Protein AF-A0A7S4HHP8-F1 (afdb_monomer_lite)

Secondary structure (DSSP, 8-state):
---PEEEEEEEEETTEEEEEEEEE----S---S-----EEE--GGGGGG-PPPTT-SSPPPPPEEEEE-EE------S---------TTSSEE--EEEEEEETTEEEEEEGGGEESS-STTSSPEESS--SEEEE-TTEEEE--GGG-SS-STTTTSGGGGSEEEEEEEPS--TT--S-TTPPPPPEEEEESSHHHHHHHHHHHHHHHHTT-

pLDDT: mean 78.54, std 18.78, range [38.47, 98.0]

Organism: NCBI:txid265563

Foldseek 3Di:
DDDFDWDWDWDDDDLFTFIWIFTDDPDPPDDPDDDPGPIHGDWQVCVVVQAADPPQPDDWFPWDWWFKWDFAPPPPDDDDDDPDPPPPLPTIAGDTWGWTDGQQKIFTARPVQWDQQDDPVRGIGGNGGTPHIDGLAQKDKDAAPPPQQDHPSCCVYPLVQFRKMKIFHDADDDPDPDPHPDGRDIIMIGHNYPVSVVSNNVSSVSSNVVND

Structure (mmCIF, N/CA/C/O backbone):
data_AF-A0A7S4HHP8-F1
#
_entry.id   AF-A0A7S4HHP8-F1
#
loop_
_atom_site.group_PDB
_atom_site.id
_atom_site.type_symbol
_atom_site.label_atom_id
_atom_site.label_alt_id
_atom_site.label_comp_id
_atom_site.label_asym_id
_atom_site.label_entity_id
_atom_site.label_seq_id
_atom_site.pdbx_PDB_ins_code
_atom_site.Cartn_x
_atom_site.Cartn_y
_atom_site.Cartn_z
_atom_site.occupancy
_atom_site.B_iso_or_equiv
_atom_site.auth_seq_id
_atom_site.auth_comp_id
_atom_site.auth_asym_id
_atom_site.auth_atom_id
_atom_site.pdbx_PDB_model_num
ATOM 1 N N . MET A 1 1 ? -32.044 -10.062 18.390 1.00 42.94 1 MET A N 1
ATOM 2 C CA . MET A 1 1 ? -30.850 -10.695 17.795 1.00 42.94 1 MET A CA 1
ATOM 3 C C . MET A 1 1 ? -29.673 -9.811 18.167 1.00 42.94 1 MET A C 1
ATOM 5 O O . MET A 1 1 ? -29.772 -8.612 17.948 1.00 42.94 1 MET A O 1
ATOM 9 N N . SER A 1 2 ? -28.654 -10.344 18.843 1.00 42.56 2 SER A N 1
ATOM 10 C CA . SER A 1 2 ? -27.441 -9.577 19.160 1.00 42.56 2 SER A CA 1
ATOM 11 C C . SER A 1 2 ? -26.591 -9.508 17.894 1.00 42.56 2 SER A C 1
ATOM 13 O O . SER A 1 2 ? -26.229 -10.558 17.366 1.00 42.56 2 SER A O 1
ATOM 15 N N . HIS A 1 3 ? -26.334 -8.310 17.373 1.00 51.41 3 HIS A N 1
ATOM 16 C CA . HIS A 1 3 ? -25.378 -8.124 16.286 1.00 51.41 3 HIS A CA 1
ATOM 17 C C . HIS A 1 3 ? -24.001 -7.924 16.914 1.00 51.41 3 HIS A C 1
ATOM 19 O O . HIS A 1 3 ? -23.707 -6.856 17.447 1.00 51.41 3 HIS A O 1
ATOM 25 N N . THR A 1 4 ? -23.170 -8.963 16.880 1.00 56.09 4 THR A N 1
ATOM 26 C CA . THR A 1 4 ? -21.749 -8.810 17.192 1.00 56.09 4 THR A CA 1
ATOM 27 C C . THR A 1 4 ? -21.120 -7.980 16.082 1.00 56.09 4 THR A C 1
ATOM 29 O O . THR A 1 4 ? -21.168 -8.369 14.917 1.00 56.09 4 THR A O 1
ATOM 32 N N . VAL A 1 5 ? -20.566 -6.824 16.440 1.00 68.75 5 VAL A N 1
ATOM 33 C CA . VAL A 1 5 ? -19.812 -5.985 15.508 1.00 68.75 5 VAL A CA 1
ATOM 34 C C . VAL A 1 5 ? -18.365 -6.461 15.554 1.00 68.75 5 VAL A C 1
ATOM 36 O O . VAL A 1 5 ? -17.755 -6.482 16.619 1.00 68.75 5 VAL A O 1
ATOM 39 N N . GLU A 1 6 ? -17.817 -6.893 14.424 1.00 77.25 6 GLU A N 1
ATOM 40 C CA . GLU A 1 6 ? -16.400 -7.248 14.313 1.00 77.25 6 GLU A CA 1
ATOM 41 C C . GLU A 1 6 ? -15.590 -6.007 13.905 1.00 77.25 6 GLU A C 1
ATOM 43 O O . GLU A 1 6 ? -16.030 -5.213 13.074 1.00 77.25 6 GLU A O 1
ATOM 48 N N . ARG A 1 7 ? -14.403 -5.825 14.493 1.00 81.69 7 ARG A N 1
ATOM 49 C CA . ARG A 1 7 ? -13.444 -4.774 14.122 1.00 81.69 7 ARG A CA 1
ATOM 50 C C . ARG A 1 7 ? -12.094 -5.392 13.794 1.00 81.69 7 ARG A C 1
ATOM 52 O O . ARG A 1 7 ? -11.633 -6.295 14.486 1.00 81.69 7 ARG A O 1
ATOM 59 N N . ILE A 1 8 ? -11.428 -4.837 12.788 1.00 84.38 8 ILE A N 1
ATOM 60 C CA . ILE A 1 8 ? -10.049 -5.194 12.456 1.00 84.38 8 ILE A CA 1
ATOM 61 C C . ILE A 1 8 ? -9.092 -4.462 13.394 1.00 84.38 8 ILE A C 1
ATOM 63 O O . ILE A 1 8 ? -9.123 -3.230 13.518 1.00 84.38 8 ILE A O 1
ATOM 67 N N . THR A 1 9 ? -8.233 -5.236 14.039 1.00 85.19 9 THR A N 1
ATOM 68 C CA . THR A 1 9 ? -7.071 -4.768 14.794 1.00 85.19 9 THR A CA 1
ATOM 69 C C . THR A 1 9 ? -5.809 -5.373 14.189 1.00 85.19 9 THR A C 1
ATOM 71 O O . THR A 1 9 ? -5.874 -6.150 13.237 1.00 85.19 9 THR A O 1
ATOM 74 N N . HIS A 1 10 ? -4.647 -5.006 14.710 1.00 84.62 10 HIS A N 1
ATOM 75 C CA . HIS A 1 10 ? -3.378 -5.578 14.290 1.00 84.62 10 HIS A CA 1
ATOM 76 C C . HIS A 1 10 ? -2.436 -5.699 15.488 1.00 84.62 10 HIS A C 1
ATOM 78 O O . HIS A 1 10 ? -2.574 -4.972 16.478 1.00 84.62 10 HIS A O 1
ATOM 84 N N . VAL A 1 11 ? -1.501 -6.640 15.399 1.00 83.81 11 VAL A N 1
ATOM 85 C CA . VAL A 1 11 ? -0.445 -6.851 16.394 1.00 83.81 11 VAL A CA 1
ATOM 86 C C . VAL A 1 11 ? 0.919 -6.800 15.703 1.00 83.81 11 VAL A C 1
ATOM 88 O O . VAL A 1 11 ? 1.044 -7.391 14.629 1.00 83.81 11 VAL A O 1
ATOM 91 N N . PRO A 1 12 ? 1.922 -6.103 16.264 1.00 81.81 12 PRO A N 1
ATOM 92 C CA . PRO A 1 12 ? 3.294 -6.197 15.771 1.00 81.81 12 PRO A CA 1
ATOM 93 C C . PRO A 1 12 ? 3.816 -7.638 15.911 1.00 81.81 12 PRO A C 1
ATOM 95 O O . PRO A 1 12 ? 3.557 -8.284 16.928 1.00 81.81 12 PRO A O 1
ATOM 98 N N . SER A 1 13 ? 4.524 -8.144 14.905 1.00 79.62 13 SER A N 1
ATOM 99 C CA . SER A 1 13 ? 5.216 -9.443 14.906 1.00 79.62 13 SER A CA 1
ATOM 100 C C . SER A 1 13 ? 6.311 -9.403 13.849 1.00 79.62 13 SER A C 1
ATOM 102 O O . SER A 1 13 ? 5.985 -9.130 12.703 1.00 79.62 13 SER A O 1
ATOM 104 N N . ASP A 1 14 ? 7.565 -9.687 14.202 1.00 76.25 14 ASP A N 1
ATOM 105 C CA . ASP A 1 14 ? 8.681 -9.868 13.251 1.00 76.25 14 ASP A CA 1
ATOM 106 C C . ASP A 1 14 ? 8.769 -8.765 12.174 1.00 76.25 14 ASP A C 1
ATOM 108 O O . ASP A 1 14 ? 8.652 -9.033 10.983 1.00 76.25 14 ASP A O 1
ATOM 112 N N . GLY A 1 15 ? 8.850 -7.497 12.593 1.00 72.69 15 GLY A N 1
ATOM 113 C CA . GLY A 1 15 ? 8.979 -6.356 11.669 1.00 72.69 15 GLY A CA 1
ATOM 114 C C . GLY A 1 15 ? 7.708 -5.972 10.895 1.00 72.69 15 GLY A C 1
ATOM 115 O O . GLY A 1 15 ? 7.704 -4.974 10.185 1.00 72.69 15 GLY A O 1
ATOM 116 N N . ARG A 1 16 ? 6.597 -6.700 11.063 1.00 82.81 16 ARG A N 1
ATOM 117 C CA . ARG A 1 16 ? 5.319 -6.463 10.366 1.00 82.81 16 ARG A CA 1
ATOM 118 C C . ARG A 1 16 ? 4.136 -6.344 11.319 1.00 82.81 16 ARG A C 1
ATOM 120 O O . ARG A 1 16 ? 4.204 -6.689 12.499 1.00 82.81 16 ARG A O 1
ATOM 127 N N . TYR A 1 17 ? 2.998 -5.898 10.790 1.00 85.88 17 TYR A N 1
ATOM 128 C CA . TYR A 1 17 ? 1.729 -5.892 11.517 1.00 85.88 17 TYR A CA 1
ATOM 129 C C . TYR A 1 17 ? 0.810 -7.001 11.019 1.00 85.88 17 TYR A C 1
ATOM 131 O O . TYR A 1 17 ? 0.398 -7.012 9.865 1.00 85.88 17 TYR A O 1
ATOM 139 N N . VAL A 1 18 ? 0.431 -7.915 11.908 1.00 88.50 18 VAL A N 1
ATOM 140 C CA . VAL A 1 18 ? -0.449 -9.039 11.577 1.00 88.50 18 VAL A CA 1
ATOM 141 C C . VAL A 1 18 ? -1.897 -8.670 11.905 1.00 88.50 18 VAL A C 1
ATOM 143 O O . VAL A 1 18 ? -2.191 -8.348 13.065 1.00 88.50 18 VAL A O 1
ATOM 146 N N . PRO A 1 19 ? -2.830 -8.724 10.937 1.00 89.38 19 PRO A N 1
ATOM 147 C CA . PRO A 1 19 ? -4.219 -8.371 11.188 1.00 89.38 19 PRO A CA 1
ATOM 148 C C . PRO A 1 19 ? -4.931 -9.414 12.061 1.00 89.38 19 PRO A C 1
ATOM 150 O O . PRO A 1 19 ? -4.684 -10.623 12.005 1.00 89.38 19 PRO A O 1
ATOM 153 N N . ARG A 1 20 ? -5.868 -8.932 12.874 1.00 89.12 20 ARG A N 1
ATOM 154 C CA . ARG A 1 20 ? -6.731 -9.719 13.761 1.00 89.12 20 ARG A CA 1
ATOM 155 C C . ARG A 1 20 ? -8.169 -9.226 13.645 1.00 89.12 20 ARG A C 1
ATOM 157 O O . ARG A 1 20 ? -8.415 -8.051 13.381 1.00 89.12 20 ARG A O 1
ATOM 164 N N . ILE A 1 21 ? -9.122 -10.116 13.897 1.00 86.56 21 ILE A N 1
ATOM 165 C CA . ILE A 1 21 ? -10.537 -9.759 14.031 1.00 86.56 21 ILE A CA 1
ATOM 166 C C . ILE A 1 21 ? -10.895 -9.767 15.512 1.00 86.56 21 ILE A C 1
ATOM 168 O O . ILE A 1 21 ? -10.845 -10.817 16.151 1.00 86.56 21 ILE A O 1
ATOM 172 N N . ALA A 1 22 ? -11.246 -8.606 16.056 1.00 83.50 22 ALA A N 1
ATOM 173 C CA . ALA A 1 22 ? -11.717 -8.439 17.423 1.00 83.50 22 ALA A CA 1
ATOM 174 C C . ALA A 1 22 ? -13.248 -8.360 17.450 1.00 83.50 22 ALA A C 1
ATOM 176 O O . ALA A 1 22 ? -13.854 -7.563 16.728 1.00 83.50 22 ALA A O 1
ATOM 177 N N . ALA A 1 23 ? -13.880 -9.164 18.304 1.00 75.69 23 ALA A N 1
ATOM 178 C CA . ALA A 1 23 ? -15.311 -9.053 18.553 1.00 75.69 23 ALA A CA 1
ATOM 179 C C . ALA A 1 23 ? -15.591 -7.866 19.488 1.00 75.69 23 ALA A C 1
ATOM 181 O O . ALA A 1 23 ? -15.105 -7.827 20.619 1.00 75.69 23 ALA A O 1
ATOM 182 N N . ILE A 1 24 ? -16.412 -6.913 19.046 1.00 66.06 24 ILE A N 1
ATOM 183 C CA . ILE A 1 24 ? -16.964 -5.880 19.922 1.00 66.06 24 ILE A CA 1
ATOM 184 C C . ILE A 1 24 ? -18.205 -6.476 20.581 1.00 66.06 24 ILE A C 1
ATOM 186 O O . ILE A 1 24 ? -19.269 -6.596 19.968 1.00 66.06 24 ILE A O 1
ATOM 190 N N . ALA A 1 25 ? -18.074 -6.860 21.851 1.00 55.00 25 ALA A N 1
ATOM 191 C CA . ALA A 1 25 ? -19.233 -7.168 22.673 1.00 55.00 25 ALA A CA 1
ATOM 192 C C . ALA A 1 25 ? -20.045 -5.878 22.860 1.00 55.00 25 ALA A C 1
ATOM 194 O O . ALA A 1 25 ? -19.574 -4.922 23.479 1.00 55.00 25 ALA A O 1
ATOM 195 N N . THR A 1 26 ? -21.259 -5.827 22.310 1.00 49.38 26 THR A N 1
ATOM 196 C CA . THR A 1 26 ? -22.192 -4.725 22.554 1.00 49.38 26 THR A CA 1
ATOM 197 C C . THR A 1 26 ? -22.457 -4.672 24.057 1.00 49.38 26 THR A C 1
ATOM 199 O O . THR A 1 26 ? -22.955 -5.637 24.638 1.00 49.38 26 THR A O 1
ATOM 202 N N . ILE A 1 27 ? -22.061 -3.572 24.699 1.00 45.75 27 ILE A N 1
ATOM 203 C CA . ILE A 1 27 ? -22.097 -3.400 26.153 1.00 45.75 27 ILE A CA 1
ATOM 204 C C . ILE A 1 27 ? -23.537 -3.607 26.645 1.00 45.75 27 ILE A C 1
ATOM 206 O O . ILE A 1 27 ? -24.381 -2.725 26.517 1.00 45.75 27 ILE A O 1
ATOM 210 N N . SER A 1 28 ? -23.824 -4.769 27.232 1.00 41.47 28 SER A N 1
ATOM 211 C CA . SER A 1 28 ? -24.924 -4.893 28.185 1.00 41.47 28 SER A CA 1
ATOM 212 C C . SER A 1 28 ? -24.376 -4.420 29.522 1.00 41.47 28 SER A C 1
ATOM 214 O O . SER A 1 28 ? -23.372 -4.941 30.005 1.00 41.47 28 SER A O 1
ATOM 216 N N . ALA A 1 29 ? -24.977 -3.368 30.068 1.00 42.19 29 ALA A N 1
ATOM 217 C CA . ALA A 1 29 ? -24.538 -2.698 31.281 1.00 42.19 29 ALA A CA 1
ATOM 218 C C . ALA A 1 29 ? -24.589 -3.629 32.507 1.00 42.19 29 ALA A C 1
ATOM 220 O O . ALA A 1 29 ? -25.567 -3.610 33.239 1.00 42.19 29 ALA A O 1
ATOM 221 N N . SER A 1 30 ? -23.547 -4.433 32.724 1.00 45.72 30 SER A N 1
ATOM 222 C CA . SER A 1 30 ? -23.066 -4.885 34.037 1.00 45.72 30 SER A CA 1
ATOM 223 C C . SER A 1 30 ? -21.974 -5.944 33.862 1.00 45.72 30 SER A C 1
ATOM 225 O O . SER A 1 30 ? -22.292 -7.103 33.620 1.00 45.72 30 SER A O 1
ATOM 227 N N . SER A 1 31 ? -20.708 -5.573 34.045 1.00 38.47 31 SER A N 1
ATOM 228 C CA . SER A 1 31 ? -19.755 -6.365 34.840 1.00 38.47 31 SER A CA 1
ATOM 229 C C . SER A 1 31 ? -18.364 -5.746 34.792 1.00 38.47 31 SER A C 1
ATOM 231 O O . SER A 1 31 ? -17.735 -5.617 33.746 1.00 38.47 31 SER A O 1
ATOM 233 N N . THR A 1 32 ? -17.890 -5.400 35.978 1.00 43.72 32 THR A N 1
ATOM 234 C CA . THR A 1 32 ? -16.521 -5.050 36.325 1.00 43.72 32 THR A CA 1
ATOM 235 C C . THR A 1 32 ? -15.642 -6.304 36.219 1.00 43.72 32 THR A C 1
ATOM 237 O O . THR A 1 32 ? -15.731 -7.180 37.071 1.00 43.72 32 THR A O 1
ATOM 240 N N . SER A 1 33 ? -14.854 -6.444 35.153 1.00 39.12 33 SER A N 1
ATOM 241 C CA . SER A 1 33 ? -13.567 -7.174 35.067 1.00 39.12 33 SER A CA 1
ATOM 242 C C . SER A 1 33 ? -13.173 -7.304 33.592 1.00 39.12 33 SER A C 1
ATOM 244 O O . SER A 1 33 ? -14.038 -7.406 32.729 1.00 39.12 33 SER A O 1
ATOM 246 N N . GLY A 1 34 ? -11.874 -7.184 33.306 1.00 42.69 34 GLY A N 1
ATOM 247 C CA . GLY A 1 34 ? -11.315 -6.978 31.970 1.00 42.69 34 GLY A CA 1
ATOM 248 C C . GLY A 1 34 ? -11.863 -7.920 30.900 1.00 42.69 34 GLY A C 1
ATOM 249 O O . GLY A 1 34 ? -11.559 -9.108 30.895 1.00 42.69 34 GLY A O 1
ATOM 250 N N . ASN A 1 35 ? -12.621 -7.362 29.956 1.00 42.22 35 ASN A N 1
ATOM 251 C CA . ASN A 1 35 ? -12.866 -8.014 28.678 1.00 42.22 35 ASN A CA 1
ATOM 252 C C . ASN A 1 35 ? -11.578 -7.875 27.859 1.00 42.22 35 ASN A C 1
ATOM 254 O O . ASN A 1 35 ? -11.401 -6.900 27.125 1.00 42.22 35 ASN A O 1
ATOM 258 N N . GLU A 1 36 ? -10.668 -8.840 27.994 1.00 49.72 36 GLU A N 1
ATOM 259 C CA . GLU A 1 36 ? -9.753 -9.143 26.898 1.00 49.72 36 GLU A CA 1
ATOM 260 C C . GLU A 1 36 ? -10.636 -9.357 25.671 1.00 49.72 36 GLU A C 1
ATOM 262 O O . GLU A 1 36 ? -11.455 -10.277 25.623 1.00 49.72 36 GLU A O 1
ATOM 267 N N . SER A 1 37 ? -10.574 -8.423 24.724 1.00 58.53 37 SER A N 1
ATOM 268 C CA . SER A 1 37 ? -11.345 -8.537 23.493 1.00 58.53 37 SER A CA 1
ATOM 269 C C . SER A 1 37 ? -10.899 -9.833 22.831 1.00 58.53 37 SER A C 1
ATOM 271 O O . SER A 1 37 ? -9.750 -9.921 22.399 1.00 58.53 37 SER A O 1
ATOM 273 N N . GLN A 1 38 ? -11.764 -10.855 22.809 1.00 70.81 38 GLN A N 1
ATOM 274 C CA . GLN A 1 38 ? -11.469 -12.113 22.132 1.00 70.81 38 GLN A CA 1
ATOM 275 C C . GLN A 1 38 ? -11.171 -11.773 20.672 1.00 70.81 38 GLN A C 1
ATOM 277 O O . GLN A 1 38 ? -12.068 -11.417 19.902 1.00 70.81 38 GLN A O 1
ATOM 282 N N . SER A 1 39 ? -9.887 -11.799 20.328 1.00 83.44 39 SER A N 1
ATOM 283 C CA . SER A 1 39 ? -9.414 -11.564 18.977 1.00 83.44 39 SER A CA 1
ATOM 284 C C . SER A 1 39 ? -9.015 -12.896 18.366 1.00 83.44 39 SER A C 1
ATOM 286 O O . SER A 1 39 ? -8.444 -13.762 19.031 1.00 83.44 39 SER A O 1
ATOM 288 N N . ARG A 1 40 ? -9.367 -13.086 17.098 1.00 90.19 40 ARG A N 1
ATOM 289 C CA . ARG A 1 40 ? -9.003 -14.269 16.318 1.00 90.19 40 ARG A CA 1
ATOM 290 C C . ARG A 1 40 ? -8.056 -13.883 15.179 1.00 90.19 40 ARG A C 1
ATOM 292 O O . ARG A 1 40 ? -8.084 -12.733 14.730 1.00 90.19 40 ARG A O 1
ATOM 299 N N . PRO A 1 41 ? -7.242 -14.828 14.677 1.00 90.12 41 PRO A N 1
ATOM 300 C CA . PRO A 1 41 ? -6.488 -14.624 13.447 1.00 90.12 41 PRO A CA 1
ATOM 301 C C . PRO A 1 41 ? -7.395 -14.242 12.272 1.00 90.12 41 PRO A C 1
ATOM 303 O O . PRO A 1 41 ? -8.550 -14.686 12.198 1.00 90.12 41 PRO A O 1
ATOM 306 N N . PHE A 1 42 ? -6.843 -13.434 11.368 1.00 91.94 42 PHE A N 1
ATOM 307 C CA . PHE A 1 42 ? -7.438 -13.174 10.063 1.00 91.94 42 PHE A CA 1
ATOM 308 C C . PHE A 1 42 ? -7.450 -14.467 9.237 1.00 91.94 42 PHE A C 1
ATOM 310 O O . PHE A 1 42 ? -6.525 -15.276 9.319 1.00 91.94 42 PHE A O 1
ATOM 317 N N . ARG A 1 43 ? -8.520 -14.685 8.479 1.00 91.50 43 ARG A N 1
ATOM 318 C CA . ARG A 1 43 ? -8.714 -15.819 7.569 1.00 91.50 43 ARG A CA 1
ATOM 319 C C . ARG A 1 43 ? -8.802 -15.301 6.132 1.00 91.50 43 ARG A C 1
ATOM 321 O O . ARG A 1 43 ? -9.178 -14.144 5.960 1.00 91.50 43 ARG A O 1
ATOM 328 N N . PRO A 1 44 ? -8.542 -16.134 5.112 1.00 88.75 44 PRO A N 1
ATOM 329 C CA . PRO A 1 44 ? -8.629 -15.694 3.716 1.00 88.75 44 PRO A CA 1
ATOM 330 C C . PRO A 1 44 ? -9.977 -15.028 3.373 1.00 88.75 44 PRO A C 1
ATOM 332 O O . PRO A 1 44 ? -10.015 -13.929 2.827 1.00 88.75 44 PRO A O 1
ATOM 335 N N . ASP A 1 45 ? -11.089 -15.618 3.824 1.00 86.94 45 ASP A N 1
ATOM 336 C CA . ASP A 1 45 ? -12.440 -15.091 3.578 1.00 86.94 45 ASP A CA 1
ATOM 337 C C . ASP A 1 45 ? -12.749 -13.762 4.293 1.00 86.94 45 ASP A C 1
ATOM 339 O O . ASP A 1 45 ? -13.730 -13.092 3.960 1.00 86.94 45 ASP A O 1
ATOM 343 N N . ASP A 1 46 ? -11.951 -13.363 5.292 1.00 88.88 46 ASP A N 1
ATOM 344 C CA . ASP A 1 46 ? -12.165 -12.089 5.982 1.00 88.88 46 ASP A CA 1
ATOM 345 C C . ASP A 1 46 ? -11.830 -10.896 5.079 1.00 88.88 46 ASP A C 1
ATOM 347 O O . ASP A 1 46 ? -12.391 -9.820 5.280 1.00 88.88 46 ASP A O 1
ATOM 351 N N . ALA A 1 47 ? -10.987 -11.080 4.053 1.00 82.56 47 ALA A N 1
ATOM 352 C CA . ALA A 1 47 ? -10.608 -10.029 3.109 1.00 82.56 47 ALA A CA 1
ATOM 353 C C . ALA A 1 47 ? -11.831 -9.392 2.426 1.00 82.56 47 ALA A C 1
ATOM 355 O O . ALA A 1 47 ? -11.900 -8.171 2.290 1.00 82.56 47 ALA A O 1
ATOM 356 N N . TYR A 1 48 ? -12.840 -10.199 2.078 1.00 81.75 48 TYR A N 1
ATOM 357 C CA . TYR A 1 48 ? -14.077 -9.730 1.438 1.00 81.75 48 TYR A CA 1
ATOM 358 C C . TYR A 1 48 ? -15.038 -9.026 2.396 1.00 81.75 48 TYR A C 1
ATOM 360 O O . TYR A 1 48 ? -15.986 -8.380 1.962 1.00 81.75 48 TYR A O 1
ATOM 368 N N . ARG A 1 49 ? -14.825 -9.170 3.707 1.00 82.12 49 ARG A N 1
ATOM 369 C CA . ARG A 1 49 ? -15.643 -8.519 4.738 1.00 82.12 49 ARG A CA 1
ATOM 370 C C . ARG A 1 49 ? -15.119 -7.133 5.091 1.00 82.12 49 ARG A C 1
ATOM 372 O O . ARG A 1 49 ? -15.823 -6.371 5.753 1.00 82.12 49 ARG A O 1
ATOM 379 N N . VAL A 1 50 ? -13.892 -6.812 4.678 1.00 82.31 50 VAL A N 1
ATOM 380 C CA . VAL A 1 50 ? -13.289 -5.501 4.910 1.00 82.31 50 VAL A CA 1
ATOM 381 C C . VAL A 1 50 ? -13.829 -4.517 3.885 1.00 82.31 50 VAL A C 1
ATOM 383 O O . VAL A 1 50 ? -13.341 -4.423 2.760 1.00 82.31 50 VAL A O 1
ATOM 386 N N . MET A 1 51 ? -14.849 -3.776 4.295 1.00 73.25 51 MET A N 1
ATOM 387 C CA . MET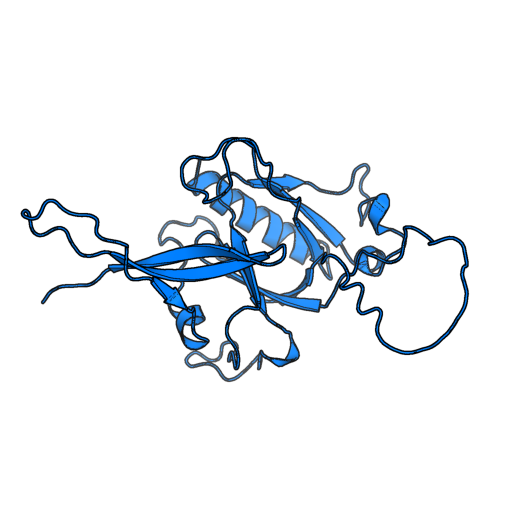 A 1 51 ? -15.437 -2.721 3.482 1.00 73.25 51 MET A CA 1
ATOM 388 C C . MET A 1 51 ? -14.703 -1.396 3.710 1.00 73.25 51 MET A C 1
ATOM 390 O O . MET A 1 51 ? -14.186 -1.128 4.798 1.00 73.25 51 MET A O 1
ATOM 394 N N . ASP A 1 52 ? -14.659 -0.565 2.672 1.00 73.44 52 ASP A N 1
ATOM 395 C CA . ASP A 1 52 ? -14.311 0.847 2.824 1.00 73.44 52 ASP A CA 1
ATOM 396 C C . ASP A 1 52 ? -15.431 1.616 3.535 1.00 73.44 52 ASP A C 1
ATOM 398 O O . ASP A 1 52 ? -16.549 1.120 3.668 1.00 73.44 52 ASP A O 1
ATOM 402 N N . TYR A 1 53 ? -15.134 2.832 3.999 1.00 70.69 53 TYR A N 1
ATOM 403 C CA . TYR A 1 53 ? -16.165 3.699 4.565 1.00 70.69 53 TYR A CA 1
ATOM 404 C C . TYR A 1 53 ? -17.157 4.111 3.478 1.00 70.69 53 TYR A C 1
ATOM 406 O O . TYR A 1 53 ? -16.746 4.525 2.392 1.00 70.69 53 TYR A O 1
ATOM 414 N N . ASP A 1 54 ? -18.448 4.048 3.806 1.00 61.91 54 ASP A N 1
ATOM 415 C CA . ASP A 1 54 ? -19.548 4.361 2.886 1.00 61.91 54 ASP A CA 1
ATOM 416 C C . ASP A 1 54 ? -19.455 5.787 2.296 1.00 61.91 54 ASP A C 1
ATOM 418 O O . ASP A 1 54 ? -19.946 6.032 1.195 1.00 61.91 54 ASP A O 1
ATOM 422 N N . ASP A 1 55 ? -18.765 6.705 2.984 1.00 65.56 55 ASP A N 1
ATOM 423 C CA . ASP A 1 55 ? -18.629 8.120 2.612 1.00 65.56 55 ASP A CA 1
ATOM 424 C C . ASP A 1 55 ? -17.263 8.488 1.993 1.00 65.56 55 ASP A C 1
ATOM 426 O O . ASP A 1 55 ? -16.912 9.669 1.912 1.00 65.56 55 ASP A O 1
ATOM 430 N N . MET A 1 56 ? -16.452 7.513 1.561 1.00 74.38 56 MET A N 1
ATOM 431 C CA . MET A 1 56 ? -15.165 7.828 0.930 1.00 74.38 56 MET A CA 1
ATOM 432 C C . MET A 1 56 ? -15.373 8.589 -0.390 1.00 74.38 56 MET A C 1
ATOM 434 O O . MET A 1 56 ? -16.009 8.061 -1.304 1.00 74.38 56 MET A O 1
ATOM 438 N N . PRO A 1 57 ? -14.790 9.796 -0.558 1.00 72.69 57 PRO A N 1
ATOM 439 C CA . PRO A 1 57 ? -14.977 10.598 -1.7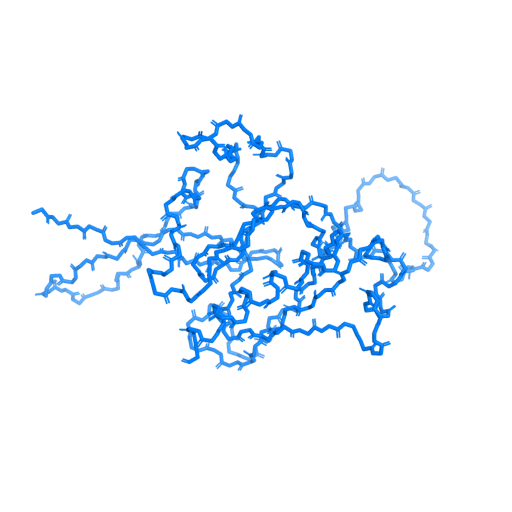70 1.00 72.69 57 PRO A CA 1
ATOM 440 C C . PRO A 1 57 ? -14.395 9.922 -3.017 1.00 72.69 57 PRO A C 1
ATOM 442 O O . PRO A 1 57 ? -14.783 10.243 -4.139 1.00 72.69 57 PRO A O 1
ATOM 445 N N . GLU A 1 58 ? -13.462 8.987 -2.825 1.00 72.19 58 GLU A N 1
ATOM 446 C CA . GLU A 1 58 ? -12.836 8.212 -3.886 1.00 72.19 58 GLU A CA 1
ATOM 447 C C . GLU A 1 58 ? -12.829 6.737 -3.517 1.00 72.19 58 GLU A C 1
ATOM 449 O O . GLU A 1 58 ? -12.456 6.365 -2.400 1.00 72.19 58 GLU A O 1
ATOM 454 N N . GLY A 1 59 ? -13.222 5.902 -4.479 1.00 78.94 59 GLY A N 1
ATOM 455 C CA . GLY A 1 59 ? -13.165 4.455 -4.328 1.00 78.94 59 GLY A CA 1
ATOM 456 C C . GLY A 1 59 ? -11.737 3.955 -4.077 1.00 78.94 59 GLY A C 1
ATOM 457 O O . GLY A 1 59 ? -10.761 4.676 -4.322 1.00 78.94 59 GLY A O 1
ATOM 458 N N . PRO A 1 60 ? -11.585 2.716 -3.581 1.00 84.44 60 PRO A N 1
ATOM 459 C CA . PRO A 1 60 ? -10.272 2.103 -3.468 1.00 84.44 60 PRO A CA 1
ATOM 460 C C . PRO A 1 60 ? -9.588 2.046 -4.843 1.00 84.44 60 PRO A C 1
ATOM 462 O O . PRO A 1 60 ? -10.263 1.887 -5.868 1.00 84.44 60 PRO A O 1
ATOM 465 N N . PRO A 1 61 ? -8.250 2.162 -4.892 1.00 91.19 61 PRO A N 1
ATOM 466 C CA . PRO A 1 61 ? -7.512 1.862 -6.101 1.00 91.19 61 PRO A CA 1
ATOM 467 C C . PRO A 1 61 ? -7.743 0.388 -6.472 1.00 91.19 61 PRO A C 1
ATOM 469 O O . PRO A 1 61 ? -8.024 -0.428 -5.590 1.00 91.19 61 PRO A O 1
ATOM 472 N N . PRO A 1 62 ? -7.590 0.016 -7.753 1.00 91.31 62 PRO A N 1
ATOM 473 C CA . PRO A 1 62 ? -7.576 -1.387 -8.130 1.00 91.31 62 PRO A CA 1
ATOM 474 C C . PRO A 1 62 ? -6.497 -2.141 -7.351 1.00 91.31 62 PRO A C 1
ATOM 476 O O . PRO A 1 62 ? -5.348 -1.685 -7.284 1.00 91.31 62 PRO A O 1
ATOM 479 N N . ASP A 1 63 ? -6.879 -3.292 -6.801 1.00 92.75 63 ASP A N 1
ATOM 480 C CA . ASP A 1 63 ? -5.947 -4.239 -6.197 1.00 92.75 63 ASP A CA 1
ATOM 481 C C . ASP A 1 63 ? -4.901 -4.638 -7.242 1.00 92.75 63 ASP A C 1
ATOM 483 O O . ASP A 1 63 ? -5.213 -4.793 -8.430 1.00 92.75 63 ASP A O 1
ATOM 487 N N . ALA A 1 64 ? -3.644 -4.740 -6.825 1.00 93.81 64 ALA A N 1
ATOM 488 C CA . ALA A 1 64 ? -2.564 -4.918 -7.777 1.00 93.81 64 ALA A CA 1
ATOM 489 C C . ALA A 1 64 ? -1.309 -5.520 -7.144 1.00 93.81 64 ALA A C 1
ATOM 491 O O . ALA A 1 64 ? -1.047 -5.301 -5.961 1.00 93.81 64 ALA A O 1
ATOM 492 N N . PRO A 1 65 ? -0.479 -6.196 -7.954 1.00 95.81 65 PRO A N 1
ATOM 493 C CA . PRO A 1 65 ? 0.875 -6.524 -7.557 1.00 95.81 65 PRO A CA 1
ATOM 494 C C . PRO A 1 65 ? 1.733 -5.250 -7.479 1.00 95.81 65 PRO A C 1
ATOM 496 O O . PRO A 1 65 ? 1.802 -4.473 -8.441 1.00 95.81 65 PRO A O 1
ATOM 499 N N . ILE A 1 66 ? 2.383 -5.044 -6.337 1.00 97.50 66 ILE A N 1
ATOM 500 C CA . ILE A 1 66 ? 3.231 -3.893 -5.993 1.00 97.50 66 ILE A CA 1
ATOM 501 C C . ILE A 1 66 ? 4.504 -4.443 -5.346 1.00 97.50 66 ILE A C 1
ATOM 503 O O . ILE A 1 66 ? 4.427 -5.436 -4.625 1.00 97.50 66 ILE A O 1
ATOM 507 N N . LEU A 1 67 ? 5.671 -3.841 -5.604 1.00 97.38 67 LEU A N 1
ATOM 508 C CA . LEU A 1 67 ? 6.857 -4.230 -4.834 1.00 97.38 67 LEU A CA 1
ATOM 509 C C . LEU A 1 67 ? 6.828 -3.538 -3.472 1.00 97.38 67 LEU A C 1
ATOM 511 O O . LEU A 1 67 ? 6.648 -2.318 -3.411 1.00 97.38 67 LEU A O 1
ATOM 515 N N . HIS A 1 68 ? 7.007 -4.312 -2.410 1.00 96.00 68 HIS A N 1
ATOM 516 C CA . HIS A 1 68 ? 7.051 -3.844 -1.027 1.00 96.00 68 HIS A CA 1
ATOM 517 C C . HIS A 1 68 ? 8.486 -3.915 -0.535 1.00 96.00 68 HIS A C 1
ATOM 519 O O . HIS A 1 68 ? 9.106 -4.956 -0.694 1.00 96.00 68 HIS A O 1
ATOM 525 N N . CYS A 1 69 ? 9.020 -2.834 0.022 1.00 94.31 69 CYS A N 1
ATOM 526 C CA . CYS A 1 69 ? 10.290 -2.901 0.732 1.00 94.31 69 CYS A CA 1
ATOM 527 C C . CYS A 1 69 ? 10.140 -3.758 1.988 1.00 94.31 69 CYS A C 1
ATOM 529 O O . CYS A 1 69 ? 9.371 -3.404 2.879 1.00 94.31 69 CYS A O 1
ATOM 531 N N . GLU A 1 70 ? 10.893 -4.846 2.053 1.00 89.94 70 GLU A N 1
ATOM 532 C CA . GLU A 1 70 ? 10.961 -5.744 3.201 1.00 89.94 70 GLU A CA 1
ATOM 533 C C . GLU A 1 70 ? 12.429 -5.854 3.640 1.00 89.94 70 GLU A C 1
ATOM 535 O O . GLU A 1 70 ? 13.339 -5.870 2.798 1.00 89.94 70 GLU A O 1
ATOM 540 N N . GLU A 1 71 ? 12.658 -5.898 4.955 1.00 79.94 71 GLU A N 1
ATOM 541 C CA . GLU A 1 71 ? 13.967 -6.258 5.505 1.00 79.94 71 GLU A CA 1
ATOM 542 C C . GLU A 1 71 ? 14.290 -7.683 5.036 1.00 79.94 71 GLU A C 1
ATOM 544 O O . GLU A 1 71 ? 13.439 -8.570 5.097 1.00 79.94 71 GLU A O 1
ATOM 549 N N . GLY A 1 72 ? 15.475 -7.880 4.459 1.00 62.88 72 GLY A N 1
ATOM 550 C CA . GLY A 1 72 ? 15.918 -9.202 4.033 1.00 62.88 72 GLY A CA 1
ATOM 551 C C . GLY A 1 72 ? 16.101 -10.101 5.250 1.00 62.88 72 GLY A C 1
ATOM 552 O O . GLY A 1 72 ? 16.745 -9.695 6.215 1.00 62.88 72 GLY A O 1
ATOM 553 N N . ASP A 1 73 ? 15.549 -11.312 5.200 1.00 52.88 73 ASP A N 1
ATOM 554 C CA . ASP A 1 73 ? 15.911 -12.351 6.156 1.00 52.88 73 ASP A CA 1
ATOM 555 C C . ASP A 1 73 ? 17.380 -12.721 5.893 1.00 52.88 73 ASP A C 1
ATOM 557 O O . ASP A 1 73 ? 17.716 -13.236 4.821 1.00 52.88 73 ASP A O 1
ATOM 561 N N . ASP A 1 74 ? 18.260 -12.442 6.858 1.00 50.22 74 ASP A N 1
ATOM 562 C CA . ASP A 1 74 ? 19.601 -13.028 6.935 1.00 50.22 74 ASP A CA 1
ATOM 563 C C . ASP A 1 74 ? 19.451 -14.544 7.203 1.00 50.22 74 ASP A C 1
ATOM 565 O O . ASP A 1 74 ? 19.793 -15.037 8.279 1.00 50.22 74 ASP A O 1
ATOM 569 N N . ASP A 1 75 ? 18.895 -15.308 6.256 1.00 45.97 75 ASP A N 1
ATOM 570 C CA . ASP A 1 75 ? 18.895 -16.775 6.289 1.00 45.97 75 ASP A CA 1
ATOM 571 C C . ASP A 1 75 ? 20.303 -17.272 5.926 1.00 45.97 75 ASP A C 1
ATOM 573 O O . ASP A 1 75 ? 20.590 -17.834 4.865 1.00 45.97 75 ASP A O 1
ATOM 577 N N . ASP A 1 76 ? 21.209 -17.018 6.859 1.00 46.88 76 ASP A N 1
ATOM 578 C CA . ASP A 1 76 ? 22.546 -17.563 6.934 1.00 46.88 76 ASP A CA 1
ATOM 579 C C . ASP A 1 76 ? 22.435 -18.967 7.543 1.00 46.88 76 ASP A C 1
ATOM 581 O O . ASP A 1 76 ? 22.646 -19.159 8.735 1.00 46.88 76 ASP A O 1
ATOM 585 N N . ASP A 1 77 ? 22.079 -19.968 6.733 1.00 45.31 77 ASP A N 1
ATOM 586 C CA . ASP A 1 77 ? 22.305 -21.366 7.102 1.00 45.31 77 ASP A CA 1
ATOM 587 C C . ASP A 1 77 ? 22.756 -22.223 5.902 1.00 45.31 77 ASP A C 1
ATOM 589 O O . ASP A 1 77 ? 22.014 -22.582 4.988 1.00 45.31 77 ASP A O 1
ATOM 593 N N . GLU A 1 78 ? 24.032 -22.612 5.992 1.00 48.81 78 GLU A N 1
ATOM 594 C CA . GLU A 1 78 ? 24.700 -23.725 5.308 1.00 48.81 78 GLU A CA 1
ATOM 595 C C . GLU A 1 78 ? 25.271 -23.511 3.892 1.00 48.81 78 GLU A C 1
ATOM 597 O O . GLU A 1 78 ? 24.936 -24.236 2.952 1.00 48.81 78 GLU A O 1
ATOM 602 N N . ARG A 1 79 ? 26.321 -22.678 3.766 1.00 42.62 79 ARG A N 1
ATOM 603 C CA . ARG A 1 79 ? 27.519 -23.034 2.961 1.00 42.62 79 ARG A CA 1
ATOM 604 C C . ARG A 1 79 ? 28.748 -22.164 3.263 1.00 42.62 79 ARG A C 1
ATOM 606 O O . ARG A 1 79 ? 29.133 -21.295 2.501 1.00 42.62 79 ARG A O 1
ATOM 613 N N . GLY A 1 80 ? 29.435 -22.526 4.344 1.00 38.81 80 GLY A N 1
ATOM 614 C CA . GLY A 1 80 ? 30.897 -22.614 4.400 1.00 38.81 80 GLY A CA 1
ATOM 615 C C . GLY A 1 80 ? 31.739 -21.410 3.956 1.00 38.81 80 GLY A C 1
ATOM 616 O O . GLY A 1 80 ? 32.132 -21.316 2.801 1.00 38.81 80 GLY A O 1
ATOM 617 N N . GLY A 1 81 ? 32.243 -20.678 4.950 1.00 43.12 81 GLY A N 1
ATOM 618 C CA . GLY A 1 81 ? 33.646 -20.264 4.996 1.00 43.12 81 GLY A CA 1
ATOM 619 C C . GLY A 1 81 ? 34.046 -19.072 4.130 1.00 43.12 81 GLY A C 1
ATOM 620 O O . GLY A 1 81 ? 34.509 -19.229 3.006 1.00 43.12 81 GLY A O 1
ATOM 621 N N . GLY A 1 82 ? 34.065 -17.892 4.744 1.00 38.72 82 GLY A N 1
ATOM 622 C CA . GLY A 1 82 ? 34.813 -16.757 4.220 1.00 38.72 82 GLY A CA 1
ATOM 623 C C . GLY A 1 82 ? 34.491 -15.478 4.968 1.00 38.72 82 GLY A C 1
ATOM 624 O O . GLY A 1 82 ? 33.542 -14.797 4.617 1.00 38.72 82 GLY A O 1
ATOM 625 N N . GLY A 1 83 ? 35.296 -15.140 5.980 1.00 42.84 83 GLY A N 1
ATOM 626 C CA . GLY A 1 83 ? 35.276 -13.823 6.622 1.00 42.84 83 GLY A CA 1
ATOM 627 C C . GLY A 1 83 ? 35.742 -12.737 5.651 1.00 42.84 83 GLY A C 1
ATOM 628 O O . GLY A 1 83 ? 36.898 -12.314 5.700 1.00 42.84 83 GLY A O 1
ATOM 629 N N . GLY A 1 84 ? 34.856 -12.343 4.740 1.00 41.12 84 GLY A N 1
ATOM 630 C CA . GLY A 1 84 ? 34.939 -11.108 3.974 1.00 41.12 84 GLY A CA 1
ATOM 631 C C . GLY A 1 84 ? 34.273 -9.958 4.738 1.00 41.12 84 GLY A C 1
ATOM 632 O O . GLY A 1 84 ? 33.496 -10.208 5.659 1.00 41.12 84 GLY A O 1
ATOM 633 N N . PRO A 1 85 ? 34.602 -8.697 4.416 1.00 43.00 85 PRO A N 1
ATOM 634 C CA . PRO A 1 85 ? 33.872 -7.555 4.952 1.00 43.00 85 PRO A CA 1
ATOM 635 C C . PRO A 1 85 ? 32.395 -7.679 4.559 1.00 43.00 85 PRO A C 1
ATOM 637 O O . PRO A 1 85 ? 32.096 -7.902 3.391 1.00 43.00 85 PRO A O 1
ATOM 640 N N . VAL A 1 86 ? 31.506 -7.575 5.545 1.00 47.75 86 VAL A N 1
ATOM 641 C CA . VAL A 1 86 ? 30.052 -7.568 5.352 1.00 47.75 86 VAL A CA 1
ATOM 642 C C . VAL A 1 86 ? 29.707 -6.298 4.577 1.00 47.75 86 VAL A C 1
ATOM 644 O O . VAL A 1 86 ? 29.807 -5.196 5.124 1.00 47.75 86 VAL A O 1
ATOM 647 N N . ASP A 1 87 ? 29.389 -6.437 3.292 1.00 44.19 87 ASP A N 1
ATOM 648 C CA . ASP A 1 87 ? 28.830 -5.350 2.497 1.00 44.19 87 ASP A CA 1
ATOM 649 C C . ASP A 1 87 ? 27.426 -5.064 3.053 1.00 44.19 87 ASP A C 1
ATOM 651 O O . ASP A 1 87 ? 26.514 -5.873 2.954 1.00 44.19 87 ASP A O 1
ATOM 655 N N . THR A 1 88 ? 27.245 -3.899 3.671 1.00 47.53 88 THR A N 1
ATOM 656 C CA . THR A 1 88 ? 25.992 -3.432 4.301 1.00 47.53 88 THR A CA 1
ATOM 657 C C . THR A 1 88 ? 24.822 -3.195 3.326 1.00 47.53 88 THR A C 1
ATOM 659 O O . THR A 1 88 ? 23.837 -2.571 3.709 1.00 47.53 88 THR A O 1
ATOM 662 N N . ASP A 1 89 ? 24.928 -3.659 2.078 1.00 46.91 89 ASP A N 1
ATOM 663 C CA . ASP A 1 89 ? 23.925 -3.506 1.012 1.00 46.91 89 ASP A CA 1
ATOM 664 C C . ASP A 1 89 ? 23.053 -4.774 0.830 1.00 46.91 89 ASP A C 1
ATOM 666 O O . ASP A 1 89 ? 22.226 -4.823 -0.080 1.00 46.91 89 ASP A O 1
ATOM 670 N N . GLU A 1 90 ? 23.213 -5.803 1.673 1.00 53.56 90 GLU A N 1
ATOM 671 C CA . GLU A 1 90 ? 22.556 -7.113 1.494 1.00 53.56 90 GLU A CA 1
ATOM 672 C C . GLU A 1 90 ? 21.145 -7.238 2.124 1.00 53.56 90 GLU A C 1
ATOM 674 O O . GLU A 1 90 ? 20.441 -8.199 1.839 1.00 53.56 90 GLU A O 1
ATOM 679 N N . ALA A 1 91 ? 20.651 -6.253 2.888 1.00 69.12 91 ALA A N 1
ATOM 680 C CA . ALA A 1 91 ? 19.471 -6.444 3.754 1.00 69.12 91 ALA A CA 1
ATOM 681 C C . ALA A 1 91 ? 18.159 -5.743 3.321 1.00 69.12 91 ALA A C 1
ATOM 683 O O . ALA A 1 91 ? 17.231 -5.648 4.124 1.00 69.12 91 ALA A O 1
ATOM 684 N N . ILE A 1 92 ? 18.040 -5.217 2.092 1.00 84.00 92 ILE A N 1
ATOM 685 C CA . ILE A 1 92 ? 16.789 -4.586 1.611 1.00 84.00 92 ILE A CA 1
ATOM 686 C C . ILE A 1 92 ? 16.323 -5.242 0.316 1.00 84.00 92 ILE A C 1
ATOM 688 O O . ILE A 1 92 ? 16.985 -5.161 -0.722 1.00 84.00 92 ILE A O 1
ATOM 692 N N . SER A 1 93 ? 15.128 -5.826 0.356 1.00 90.62 93 SER A N 1
ATOM 693 C CA . SER A 1 93 ? 14.506 -6.471 -0.796 1.00 90.62 93 SER A CA 1
ATOM 694 C C . SER A 1 93 ? 13.186 -5.798 -1.169 1.00 90.62 93 SER A C 1
ATOM 696 O O . SER A 1 93 ? 12.564 -5.106 -0.368 1.00 90.62 93 SER A O 1
ATOM 698 N N . PHE A 1 94 ? 12.774 -5.968 -2.426 1.00 94.38 94 PHE A N 1
ATOM 699 C CA . PHE A 1 94 ? 11.504 -5.456 -2.943 1.00 94.38 94 PHE A CA 1
ATOM 700 C C . PHE A 1 94 ? 10.675 -6.599 -3.547 1.00 94.38 94 PHE A C 1
ATOM 702 O O . PHE A 1 94 ? 10.453 -6.608 -4.764 1.00 94.38 94 PHE A O 1
ATOM 709 N N . PRO A 1 95 ? 10.256 -7.606 -2.754 1.00 94.81 95 PRO A N 1
ATOM 710 C CA . PRO A 1 95 ? 9.411 -8.683 -3.244 1.00 94.81 95 PRO A CA 1
ATOM 711 C C . PRO A 1 95 ? 8.092 -8.144 -3.795 1.00 94.81 95 PRO A C 1
ATOM 713 O O . PRO A 1 95 ? 7.538 -7.136 -3.347 1.00 94.81 95 PRO A O 1
ATOM 716 N N . ARG A 1 96 ? 7.572 -8.841 -4.803 1.00 96.12 96 ARG A N 1
ATOM 717 C CA . ARG A 1 96 ? 6.289 -8.514 -5.415 1.00 96.12 96 ARG A CA 1
ATOM 718 C C . ARG A 1 96 ? 5.170 -9.104 -4.565 1.00 96.12 96 ARG A C 1
ATOM 720 O O . ARG A 1 96 ? 5.105 -10.313 -4.384 1.00 96.12 96 ARG A O 1
ATOM 727 N N . ARG A 1 97 ? 4.290 -8.245 -4.054 1.00 96.94 97 ARG A N 1
ATOM 728 C CA . ARG A 1 97 ? 3.157 -8.622 -3.201 1.00 96.94 97 ARG A CA 1
ATOM 729 C C . ARG A 1 97 ? 1.847 -8.227 -3.855 1.00 96.94 97 ARG A C 1
ATOM 731 O O . ARG A 1 97 ? 1.747 -7.148 -4.445 1.00 96.94 97 ARG A O 1
ATOM 738 N N . TYR A 1 98 ? 0.824 -9.067 -3.729 1.00 96.50 98 TYR A N 1
ATOM 739 C CA . TYR A 1 98 ? -0.528 -8.666 -4.107 1.00 96.50 98 TYR A CA 1
ATOM 740 C C . TYR A 1 98 ? -1.101 -7.778 -3.005 1.00 96.50 98 TYR A C 1
ATOM 742 O O . TYR A 1 98 ? -1.235 -8.216 -1.863 1.00 96.50 98 TYR A O 1
ATOM 750 N N . MET A 1 99 ? -1.423 -6.528 -3.335 1.00 96.50 99 MET A N 1
ATOM 751 C CA . MET A 1 99 ? -1.880 -5.543 -2.361 1.00 96.50 99 MET A CA 1
ATOM 752 C C . MET A 1 99 ? -3.315 -5.101 -2.611 1.00 96.50 99 MET A C 1
ATOM 754 O O . MET A 1 99 ? -3.722 -4.843 -3.747 1.00 96.50 99 MET A O 1
ATOM 758 N N . MET A 1 100 ? -4.056 -4.930 -1.519 1.00 93.62 100 MET A N 1
ATOM 759 C CA . MET A 1 100 ? -5.413 -4.387 -1.516 1.00 93.62 100 MET A CA 1
ATOM 760 C C . MET A 1 100 ? -5.552 -3.306 -0.444 1.00 93.62 100 MET A C 1
ATOM 762 O O . MET A 1 100 ? -5.152 -3.488 0.705 1.00 93.62 100 MET A O 1
ATOM 766 N N . LEU A 1 101 ? -6.151 -2.177 -0.816 1.00 92.69 101 LEU A N 1
ATOM 767 C CA . LEU A 1 101 ? -6.462 -1.091 0.109 1.00 92.69 101 LEU A CA 1
ATOM 768 C C . LEU A 1 101 ? -7.927 -1.191 0.533 1.00 92.69 101 LEU A C 1
ATOM 770 O O . LEU A 1 101 ? -8.802 -1.015 -0.315 1.00 92.69 101 LEU A O 1
ATOM 774 N N . ARG A 1 102 ? -8.198 -1.456 1.815 1.00 89.06 102 ARG A N 1
ATOM 775 C CA . ARG A 1 102 ? -9.564 -1.507 2.366 1.00 89.06 102 ARG A CA 1
ATOM 776 C C . ARG A 1 102 ? -9.621 -0.947 3.785 1.00 89.06 102 ARG A C 1
ATOM 778 O O . ARG A 1 102 ? -8.758 -1.232 4.617 1.00 89.06 102 ARG A O 1
ATOM 785 N N . GLY A 1 103 ? -10.661 -0.170 4.074 1.00 86.44 103 GLY A N 1
ATOM 786 C CA . GLY A 1 103 ? -10.819 0.498 5.364 1.00 86.44 103 GLY A CA 1
ATOM 787 C C . GLY A 1 103 ? -9.613 1.395 5.656 1.00 86.44 103 GLY A C 1
ATOM 788 O O . GLY A 1 103 ? -9.263 2.249 4.846 1.00 86.44 103 GLY A O 1
ATOM 789 N N . GLY A 1 104 ? -8.951 1.175 6.793 1.00 87.44 104 GLY A N 1
ATOM 790 C CA . GLY A 1 104 ? -7.726 1.880 7.190 1.00 87.44 104 GLY A CA 1
ATOM 791 C C . GLY A 1 104 ? -6.427 1.105 6.995 1.00 87.44 104 GLY A C 1
ATOM 792 O O . GLY A 1 104 ? -5.449 1.424 7.670 1.00 87.44 104 GLY A O 1
ATOM 793 N N . TYR A 1 105 ? -6.413 0.074 6.148 1.00 91.81 105 TYR A N 1
ATOM 794 C CA . TYR A 1 105 ? -5.278 -0.838 6.006 1.00 91.81 105 TYR A CA 1
ATOM 795 C C . TYR A 1 105 ? -4.944 -1.116 4.540 1.00 91.81 105 TYR A C 1
ATOM 797 O O . TYR A 1 105 ? -5.838 -1.277 3.706 1.00 91.81 105 TYR A O 1
ATOM 805 N N . ILE A 1 106 ? -3.652 -1.243 4.241 1.00 95.00 106 ILE A N 1
ATOM 806 C CA . ILE A 1 106 ? -3.184 -1.958 3.048 1.00 95.00 106 ILE A CA 1
ATOM 807 C C . ILE A 1 106 ? -2.870 -3.381 3.486 1.00 95.00 106 ILE A C 1
ATOM 809 O O . ILE A 1 106 ? -2.015 -3.568 4.342 1.00 95.00 106 ILE A O 1
ATOM 813 N N . PHE A 1 107 ? -3.549 -4.372 2.924 1.00 95.25 107 PHE A N 1
ATOM 814 C CA . PHE A 1 107 ? -3.212 -5.780 3.127 1.00 95.25 107 PHE A CA 1
ATOM 815 C C . PHE A 1 107 ? -2.272 -6.222 2.019 1.00 95.25 107 PHE A C 1
ATOM 817 O O . PHE A 1 107 ? -2.495 -5.859 0.861 1.00 95.25 107 PHE A O 1
ATOM 824 N N . TYR A 1 108 ? -1.269 -7.023 2.365 1.00 96.31 108 TYR A N 1
ATOM 825 C CA . TYR A 1 108 ? -0.350 -7.601 1.397 1.00 96.31 108 TYR A CA 1
ATOM 826 C C . TYR A 1 108 ? -0.255 -9.118 1.575 1.00 96.31 108 TYR A C 1
ATOM 828 O O . TYR A 1 108 ? -0.219 -9.644 2.690 1.00 96.31 108 TYR A O 1
ATOM 836 N N . TYR A 1 109 ? -0.265 -9.811 0.443 1.00 96.12 109 TYR A N 1
ATOM 837 C CA . TYR A 1 109 ? -0.243 -11.265 0.326 1.00 96.12 109 TYR A CA 1
ATOM 838 C C . TYR A 1 109 ? 0.945 -11.678 -0.533 1.00 96.12 109 TYR A C 1
ATOM 840 O O . TYR A 1 109 ? 1.425 -10.888 -1.359 1.00 96.12 109 TYR A O 1
ATOM 848 N N . ASP A 1 110 ? 1.372 -12.927 -0.379 1.00 95.69 110 ASP A N 1
ATOM 849 C CA . ASP A 1 110 ? 2.177 -13.549 -1.419 1.00 95.69 110 ASP A CA 1
ATOM 850 C C . ASP A 1 110 ? 1.388 -13.554 -2.738 1.00 95.69 110 ASP A C 1
ATOM 852 O O . ASP A 1 110 ? 0.178 -13.784 -2.740 1.00 95.69 110 ASP A O 1
ATOM 856 N N . GLU A 1 111 ? 2.044 -13.243 -3.856 1.00 93.69 111 GLU A N 1
ATOM 857 C CA . GLU A 1 111 ? 1.380 -13.248 -5.163 1.00 93.69 111 GLU A CA 1
ATOM 858 C C . GLU A 1 111 ? 0.932 -14.669 -5.542 1.00 93.69 111 GLU A C 1
ATOM 860 O O . GLU A 1 111 ? -0.099 -14.826 -6.194 1.00 93.69 111 GLU A O 1
ATOM 865 N N . GLU A 1 112 ? 1.652 -15.698 -5.081 1.00 94.50 112 GLU A N 1
ATOM 866 C CA . GLU A 1 112 ? 1.313 -17.106 -5.324 1.00 94.50 112 GLU A CA 1
ATOM 867 C C . GLU A 1 112 ? 0.047 -17.556 -4.576 1.00 94.50 112 GLU A C 1
ATOM 869 O O . GLU A 1 112 ? -0.645 -18.472 -5.020 1.00 94.50 112 GLU A O 1
ATOM 874 N N . ASP A 1 113 ? -0.305 -16.873 -3.483 1.00 94.06 113 ASP A N 1
ATOM 875 C CA . ASP A 1 113 ? -1.498 -17.148 -2.676 1.00 94.06 113 ASP A CA 1
ATOM 876 C C . ASP A 1 113 ? -2.771 -16.472 -3.218 1.00 94.06 113 ASP A C 1
ATOM 878 O O . ASP A 1 113 ? -3.837 -16.569 -2.591 1.00 94.06 113 ASP A O 1
ATOM 882 N N . VAL A 1 114 ? -2.688 -15.775 -4.360 1.00 93.06 114 VAL A N 1
ATOM 883 C CA . VAL A 1 114 ? -3.803 -15.009 -4.931 1.00 93.06 114 VAL A CA 1
ATOM 884 C C . VAL A 1 114 ? -4.122 -15.419 -6.366 1.00 93.06 114 VAL A C 1
ATOM 886 O O . VAL A 1 114 ? -3.440 -15.062 -7.326 1.00 93.06 114 VAL A O 1
ATOM 889 N N . GLU A 1 115 ? -5.276 -16.051 -6.550 1.00 90.88 115 GLU A N 1
ATOM 890 C CA . GLU A 1 115 ? -5.842 -16.304 -7.873 1.00 90.88 115 GLU A CA 1
ATOM 891 C C . GLU A 1 115 ? -6.691 -15.108 -8.323 1.00 90.88 115 GLU A C 1
ATOM 893 O O . GLU A 1 115 ? -7.779 -14.866 -7.808 1.00 90.88 115 GLU A O 1
ATOM 898 N N . SER A 1 116 ? -6.250 -14.358 -9.339 1.00 79.06 116 SER A N 1
ATOM 899 C CA . SER A 1 116 ? -6.908 -13.100 -9.751 1.00 79.06 116 SER A CA 1
ATOM 900 C C . SER A 1 116 ? -8.363 -13.242 -10.238 1.00 79.06 116 SER A C 1
ATOM 902 O O . SER A 1 116 ? -9.051 -12.236 -10.406 1.00 79.06 116 SER A O 1
ATOM 904 N N . ARG A 1 117 ? -8.830 -14.466 -10.520 1.00 76.81 117 ARG A N 1
ATOM 905 C CA . ARG A 1 117 ? -10.199 -14.769 -10.968 1.00 76.81 117 ARG A CA 1
ATOM 906 C C . ARG A 1 117 ? -10.685 -16.088 -10.371 1.00 76.81 117 ARG A C 1
ATOM 908 O O . ARG A 1 117 ? -10.673 -17.113 -11.047 1.00 76.81 117 ARG A O 1
ATOM 915 N N . GLY A 1 118 ? -11.154 -16.027 -9.131 1.00 71.12 118 GLY A N 1
ATOM 916 C CA . GLY A 1 118 ? -11.732 -17.189 -8.446 1.00 71.12 118 GLY A CA 1
ATOM 917 C C . GLY A 1 118 ? -12.678 -16.850 -7.294 1.00 71.12 118 GLY A C 1
ATOM 918 O O . GLY A 1 118 ? -13.301 -17.750 -6.736 1.00 71.12 118 GLY A O 1
ATOM 919 N N . GLY A 1 119 ? -12.787 -15.571 -6.918 1.00 74.06 119 GLY A N 1
ATOM 920 C CA . GLY A 1 119 ? -13.550 -15.140 -5.753 1.00 74.06 119 GLY A CA 1
ATOM 921 C C . GLY A 1 119 ? -15.070 -15.079 -5.983 1.00 74.06 119 GLY A C 1
ATOM 922 O O . GLY A 1 119 ? -15.529 -15.104 -7.130 1.00 74.06 119 GLY A O 1
ATOM 923 N N . PRO A 1 120 ? -15.859 -14.930 -4.899 1.00 69.88 120 PRO A N 1
ATOM 924 C CA . PRO A 1 120 ? -17.329 -14.981 -4.921 1.00 69.88 120 PRO A CA 1
ATOM 925 C C . PRO A 1 120 ? -17.997 -14.002 -5.900 1.00 69.88 120 PRO A C 1
ATOM 927 O O . PRO A 1 120 ? -19.017 -14.337 -6.496 1.00 69.88 120 PRO A O 1
ATOM 930 N N . ASP A 1 121 ? -17.382 -12.835 -6.116 1.00 71.81 121 ASP A N 1
ATOM 931 C CA . ASP A 1 121 ? -17.897 -11.763 -6.982 1.00 71.81 121 ASP A CA 1
ATOM 932 C C . ASP A 1 121 ? -17.076 -11.585 -8.274 1.00 71.81 121 ASP A C 1
ATOM 934 O O . ASP A 1 121 ? -17.089 -10.530 -8.908 1.00 71.81 121 ASP A O 1
ATOM 938 N N . GLY A 1 122 ? -16.302 -12.606 -8.662 1.00 76.19 122 GLY A N 1
ATOM 939 C CA . GLY A 1 122 ? -15.365 -12.521 -9.789 1.00 76.19 122 GLY A CA 1
ATOM 940 C C . GLY A 1 122 ? -14.083 -11.736 -9.483 1.00 76.19 122 GLY A C 1
ATOM 941 O O . GLY A 1 122 ? -13.318 -11.441 -10.403 1.00 76.19 122 GLY A O 1
ATOM 942 N N . GLY A 1 123 ? -13.856 -11.406 -8.206 1.00 80.44 123 GLY A N 1
ATOM 943 C CA . GLY A 1 123 ? -12.617 -10.829 -7.684 1.00 80.44 123 GLY A CA 1
ATOM 944 C C . GLY A 1 123 ? -11.510 -11.867 -7.429 1.00 80.44 123 GLY A C 1
ATOM 945 O O . GLY A 1 123 ? -11.670 -13.046 -7.780 1.00 80.44 123 GLY A O 1
ATOM 946 N N . PRO A 1 124 ? -10.388 -11.448 -6.811 1.00 86.56 124 PRO A N 1
ATOM 947 C CA . PRO A 1 124 ? -9.314 -12.361 -6.427 1.00 86.56 124 PRO A CA 1
ATOM 948 C C . PRO A 1 124 ? -9.818 -13.407 -5.427 1.00 86.56 124 PRO A C 1
ATOM 950 O O . PRO A 1 124 ? -10.681 -13.084 -4.612 1.00 86.56 124 PRO A O 1
ATOM 953 N N . LEU A 1 125 ? -9.297 -14.634 -5.489 1.00 90.38 125 LEU A N 1
ATOM 954 C CA . LEU A 1 125 ? -9.430 -15.682 -4.475 1.00 90.38 125 LEU A CA 1
ATOM 955 C C . LEU A 1 125 ? -8.142 -15.752 -3.655 1.00 90.38 125 LEU A C 1
ATOM 957 O O . LEU A 1 125 ? -7.064 -15.854 -4.231 1.00 90.38 125 LEU A O 1
ATOM 961 N N . PHE A 1 126 ? -8.265 -15.693 -2.331 1.00 91.75 126 PHE A N 1
ATOM 962 C CA . PHE A 1 126 ? -7.131 -15.784 -1.411 1.00 91.75 126 PHE A CA 1
ATOM 963 C C . PHE A 1 126 ? -7.034 -17.203 -0.843 1.00 91.75 126 PHE A C 1
ATOM 965 O O . PHE A 1 126 ? -8.005 -17.709 -0.276 1.00 91.75 126 PHE A O 1
ATOM 972 N N . HIS A 1 127 ? -5.872 -17.841 -0.969 1.00 92.94 127 HIS A N 1
ATOM 973 C CA . HIS A 1 127 ? -5.623 -19.185 -0.428 1.00 92.94 127 HIS A CA 1
ATOM 974 C C . HIS A 1 127 ? -5.069 -19.155 1.000 1.00 92.94 12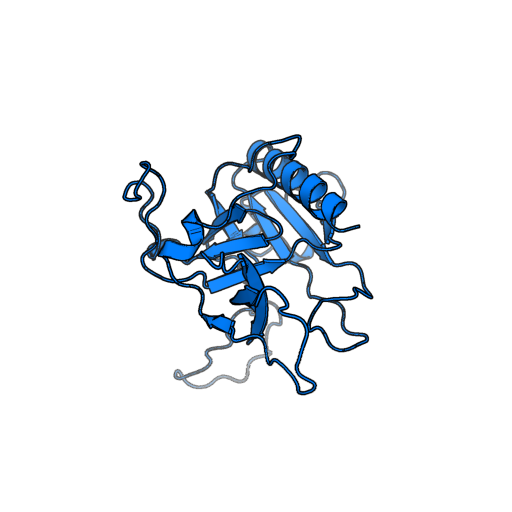7 HIS A C 1
ATOM 976 O O . HIS A 1 127 ? -5.307 -20.080 1.780 1.00 92.94 127 HIS A O 1
ATOM 982 N N . SER A 1 128 ? -4.416 -18.051 1.356 1.00 93.19 128 SER A N 1
ATOM 983 C CA . SER A 1 128 ? -3.759 -17.830 2.641 1.00 93.19 128 SER A CA 1
ATOM 984 C C . SER A 1 128 ? -4.191 -16.489 3.250 1.00 93.19 128 SER A C 1
ATOM 986 O O . SER A 1 128 ? -4.655 -15.595 2.534 1.00 93.19 128 SER A O 1
ATOM 988 N N . PRO A 1 129 ? -4.118 -16.330 4.586 1.00 92.94 129 PRO A N 1
ATOM 989 C CA . PRO A 1 129 ? -4.285 -15.019 5.204 1.00 92.94 129 PRO A CA 1
ATOM 990 C C . PRO A 1 129 ? -3.183 -14.050 4.729 1.00 92.94 129 PRO A C 1
ATOM 992 O O . PRO A 1 129 ? -2.131 -14.499 4.275 1.00 92.94 129 PRO A O 1
ATOM 995 N N . PRO A 1 130 ? -3.394 -12.728 4.852 1.00 94.69 130 PRO A N 1
ATOM 996 C CA . PRO A 1 130 ? -2.375 -11.741 4.505 1.00 94.69 130 PRO A CA 1
ATOM 997 C C . PRO A 1 130 ? -1.107 -11.964 5.327 1.00 94.69 130 PRO A C 1
ATOM 999 O O . PRO A 1 130 ? -1.183 -12.261 6.524 1.00 94.69 130 PRO A O 1
ATOM 1002 N N . LEU A 1 131 ? 0.046 -11.751 4.693 1.00 94.38 131 LEU A N 1
ATOM 1003 C CA . LEU A 1 131 ? 1.347 -11.777 5.363 1.00 94.38 131 LEU A CA 1
ATOM 1004 C C . LEU A 1 131 ? 1.417 -10.679 6.428 1.00 94.38 131 LEU A C 1
ATOM 1006 O O . LEU A 1 131 ? 1.961 -10.889 7.509 1.00 94.38 131 LEU A O 1
ATOM 1010 N N . GLY A 1 132 ? 0.798 -9.533 6.144 1.00 93.62 132 GLY A N 1
ATOM 1011 C CA . GLY A 1 132 ? 0.624 -8.452 7.096 1.00 93.62 132 GLY A CA 1
ATOM 1012 C C . GLY A 1 132 ? -0.258 -7.329 6.561 1.00 93.62 132 GLY A C 1
ATOM 1013 O O . GLY A 1 132 ? -0.951 -7.459 5.545 1.00 93.62 132 GLY A O 1
ATOM 1014 N N . VAL A 1 133 ? -0.246 -6.216 7.287 1.00 93.56 133 VAL A N 1
ATOM 1015 C CA . VAL A 1 133 ? -0.915 -4.973 6.919 1.00 93.56 133 VAL A CA 1
ATOM 1016 C C . VAL A 1 133 ? -0.019 -3.762 7.131 1.00 93.56 133 VAL A C 1
ATOM 1018 O O . VAL A 1 133 ? 0.797 -3.745 8.044 1.00 93.56 133 VAL A O 1
ATOM 1021 N N . ILE A 1 134 ? -0.260 -2.709 6.354 1.00 93.50 134 ILE A N 1
ATOM 1022 C CA . ILE A 1 134 ? 0.213 -1.354 6.635 1.00 93.50 134 ILE A CA 1
ATOM 1023 C C . ILE A 1 134 ? -0.974 -0.561 7.199 1.00 93.50 134 ILE A C 1
ATOM 1025 O O . ILE A 1 134 ? -1.908 -0.242 6.450 1.00 93.50 134 ILE A O 1
ATOM 1029 N N . PRO A 1 135 ? -0.998 -0.251 8.508 1.00 90.50 135 PRO A N 1
ATOM 1030 C CA . PRO A 1 135 ? -2.009 0.625 9.090 1.00 90.50 135 PRO A CA 1
ATOM 1031 C C . PRO A 1 135 ? -1.844 2.053 8.561 1.00 90.50 135 PRO A C 1
ATOM 1033 O O . PRO A 1 135 ? -0.749 2.603 8.604 1.00 90.50 135 PRO A O 1
ATOM 1036 N N . LEU A 1 136 ? -2.924 2.681 8.094 1.00 89.75 136 LEU A N 1
ATOM 1037 C CA . LEU A 1 136 ? -2.880 4.034 7.515 1.00 89.75 136 LEU A CA 1
ATOM 1038 C C . LEU A 1 136 ? -3.217 5.152 8.503 1.00 89.75 136 LEU A C 1
ATOM 1040 O O . LEU A 1 136 ? -3.160 6.332 8.143 1.00 89.75 136 LEU A O 1
ATOM 1044 N N . GLY A 1 137 ? -3.553 4.801 9.744 1.00 83.44 137 GLY A N 1
ATOM 1045 C CA . GLY A 1 137 ? -3.807 5.772 10.800 1.00 83.44 137 GLY A CA 1
ATOM 1046 C C . GLY A 1 137 ? -2.620 6.720 10.964 1.00 83.44 137 GLY A C 1
ATOM 1047 O O . GLY A 1 137 ? -1.502 6.275 11.207 1.00 83.44 137 GLY A O 1
ATOM 1048 N N . ARG A 1 138 ? -2.877 8.029 10.824 1.00 82.75 138 ARG A N 1
ATOM 1049 C CA . ARG A 1 138 ? -1.879 9.100 11.000 1.00 82.75 138 ARG A CA 1
ATOM 1050 C C . ARG A 1 138 ? -0.641 8.943 10.106 1.00 82.75 138 ARG A C 1
ATOM 1052 O O . ARG A 1 138 ? 0.477 9.187 10.549 1.00 82.75 138 ARG A O 1
ATOM 1059 N N . THR A 1 139 ? -0.843 8.564 8.848 1.00 89.06 139 THR A N 1
ATOM 1060 C CA . THR A 1 139 ? 0.240 8.456 7.862 1.00 89.06 139 THR A CA 1
ATOM 1061 C C . THR A 1 139 ? 0.356 9.680 6.955 1.00 89.06 139 THR A C 1
ATOM 1063 O O . THR A 1 139 ? -0.599 10.429 6.737 1.00 89.06 139 THR A O 1
ATOM 1066 N N . GLU A 1 140 ? 1.550 9.878 6.408 1.00 92.31 140 GLU A N 1
ATOM 1067 C CA . GLU A 1 140 ? 1.866 10.819 5.342 1.00 92.31 140 GLU A CA 1
ATOM 1068 C C . GLU A 1 140 ? 2.449 10.068 4.144 1.00 92.31 140 GLU A C 1
ATOM 1070 O O . GLU A 1 140 ? 3.097 9.036 4.297 1.00 92.31 140 GLU A O 1
ATOM 1075 N N . VAL A 1 141 ? 2.220 10.597 2.941 1.00 94.75 141 VAL A N 1
ATOM 1076 C CA . VAL A 1 141 ? 2.715 10.003 1.694 1.00 94.75 141 VAL A CA 1
ATOM 1077 C C . VAL A 1 141 ? 3.717 10.937 1.037 1.00 94.75 141 VAL A C 1
ATOM 1079 O O . VAL A 1 141 ? 3.330 12.014 0.562 1.00 94.75 141 VAL A O 1
ATOM 1082 N N . ASP A 1 142 ? 4.958 10.472 0.919 1.00 95.69 142 ASP A N 1
ATOM 1083 C CA . ASP A 1 142 ? 6.054 11.177 0.262 1.00 95.69 142 ASP A CA 1
ATOM 1084 C C . ASP A 1 142 ? 6.444 10.557 -1.075 1.00 95.69 142 ASP A C 1
ATOM 1086 O O . ASP A 1 142 ? 6.198 9.384 -1.368 1.00 95.69 142 ASP A O 1
ATOM 1090 N N . PHE A 1 143 ? 7.145 11.362 -1.869 1.00 96.50 143 PHE A N 1
ATOM 1091 C CA . PHE A 1 143 ? 7.727 10.943 -3.131 1.00 96.50 143 PHE A CA 1
ATOM 1092 C 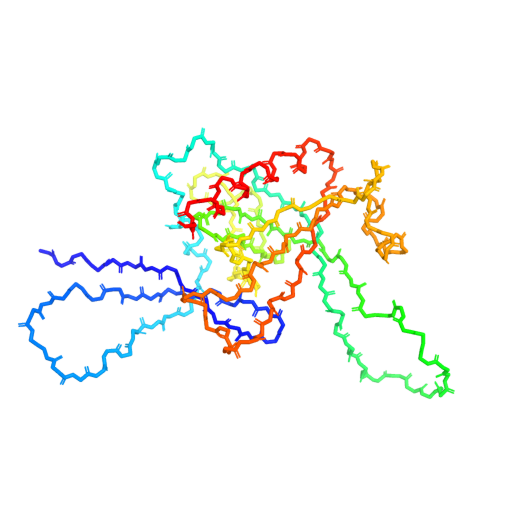C . PHE A 1 143 ? 9.225 11.247 -3.177 1.00 96.50 143 PHE A C 1
ATOM 1094 O O . PHE A 1 143 ? 9.677 12.196 -2.527 1.00 96.50 143 PHE A O 1
ATOM 1101 N N . PRO A 1 144 ? 9.984 10.510 -4.006 1.00 94.69 144 PRO A N 1
ATOM 1102 C CA . PRO A 1 144 ? 11.391 10.791 -4.221 1.00 94.69 144 PRO A CA 1
ATOM 1103 C C . PRO A 1 144 ? 11.641 12.249 -4.652 1.00 94.69 144 PRO A C 1
ATOM 1105 O O . PRO A 1 144 ? 10.958 12.762 -5.549 1.00 94.69 144 PRO A O 1
ATOM 1108 N N . PRO A 1 145 ? 12.636 12.936 -4.064 1.00 92.06 145 PRO A N 1
ATOM 1109 C CA . PRO A 1 145 ? 12.884 14.344 -4.343 1.00 92.06 145 PRO A CA 1
ATOM 1110 C C . PRO A 1 145 ? 13.395 14.572 -5.772 1.00 92.06 145 PRO A C 1
ATOM 1112 O O . PRO A 1 145 ? 14.075 13.732 -6.366 1.00 92.06 145 PRO A O 1
ATOM 1115 N N . GLY A 1 146 ? 13.106 15.754 -6.325 1.00 89.25 146 GLY A N 1
ATOM 1116 C CA . GLY A 1 146 ? 13.645 16.187 -7.620 1.00 89.25 146 GLY A CA 1
ATOM 1117 C C . GLY A 1 146 ? 13.065 15.456 -8.836 1.00 89.25 146 GLY A C 1
ATOM 1118 O O . GLY A 1 146 ? 13.760 15.311 -9.837 1.00 89.25 146 GLY A O 1
ATOM 1119 N N . GLY A 1 147 ? 11.822 14.967 -8.750 1.00 85.81 147 GLY A N 1
ATOM 1120 C CA . GLY A 1 147 ? 11.138 14.292 -9.863 1.00 85.81 147 GLY A CA 1
ATOM 1121 C C . GLY A 1 147 ? 11.680 12.895 -10.176 1.00 85.81 147 GLY A C 1
ATOM 1122 O O . GLY A 1 147 ? 11.432 12.360 -11.256 1.00 85.81 147 GLY A O 1
ATOM 1123 N N . ARG A 1 148 ? 12.444 12.306 -9.250 1.00 90.31 148 ARG A N 1
ATOM 1124 C CA . ARG A 1 148 ? 12.988 10.956 -9.397 1.00 90.31 148 ARG A CA 1
ATOM 1125 C C . ARG A 1 148 ? 11.880 9.911 -9.355 1.00 90.31 148 ARG A C 1
ATOM 1127 O O . ARG A 1 148 ? 10.818 10.103 -8.765 1.00 90.31 148 ARG A O 1
ATOM 1134 N N . ARG A 1 149 ? 12.169 8.768 -9.975 1.00 93.50 149 ARG A N 1
ATOM 1135 C CA . ARG A 1 149 ? 11.306 7.588 -9.905 1.00 93.50 149 ARG A CA 1
ATOM 1136 C C . ARG A 1 149 ? 11.438 6.854 -8.574 1.00 93.50 149 ARG A C 1
ATOM 1138 O O . ARG A 1 149 ? 10.440 6.307 -8.131 1.00 93.50 149 ARG A O 1
ATOM 1145 N N . VAL A 1 150 ? 12.621 6.890 -7.961 1.00 95.25 150 VAL A N 1
ATOM 1146 C CA . VAL A 1 150 ? 12.969 6.163 -6.731 1.00 95.25 150 VAL A CA 1
ATOM 1147 C C . VAL A 1 150 ? 13.796 7.009 -5.777 1.00 95.25 150 VAL A C 1
ATOM 1149 O O . VAL A 1 150 ? 14.491 7.941 -6.212 1.00 95.25 150 VAL A O 1
ATOM 1152 N N . PHE A 1 151 ? 13.705 6.687 -4.491 1.00 94.31 151 PHE A N 1
ATOM 1153 C CA . PHE A 1 151 ? 14.566 7.208 -3.444 1.00 94.31 151 PHE A CA 1
ATOM 1154 C C . PHE A 1 151 ? 16.019 6.824 -3.744 1.00 94.31 151 PHE A C 1
ATOM 1156 O O . PHE A 1 151 ? 16.312 5.846 -4.436 1.00 94.31 151 PHE A O 1
ATOM 1163 N N . ARG A 1 152 ? 16.959 7.684 -3.344 1.00 92.62 152 ARG A N 1
ATOM 1164 C CA . ARG A 1 152 ? 18.359 7.548 -3.774 1.00 92.62 152 ARG A CA 1
ATOM 1165 C C . ARG A 1 152 ? 18.983 6.291 -3.174 1.00 92.62 152 ARG A C 1
ATOM 1167 O O . ARG A 1 152 ? 19.748 5.617 -3.855 1.00 92.62 152 ARG A O 1
ATOM 1174 N N . GLU A 1 153 ? 18.646 6.040 -1.924 1.00 90.19 153 GLU A N 1
ATOM 1175 C CA . GLU A 1 153 ? 18.991 4.886 -1.117 1.00 90.19 153 GLU A CA 1
ATOM 1176 C C . GLU A 1 153 ? 18.553 3.580 -1.786 1.00 90.19 153 GLU A C 1
ATOM 1178 O O . GLU A 1 153 ? 19.345 2.658 -1.807 1.00 90.19 153 GLU A O 1
ATOM 1183 N N . HIS A 1 154 ? 17.404 3.524 -2.467 1.00 92.56 154 HIS A N 1
ATOM 1184 C CA . HIS A 1 154 ? 16.899 2.292 -3.101 1.00 92.56 154 HIS A CA 1
ATOM 1185 C C . HIS A 1 154 ? 17.217 2.190 -4.601 1.00 92.56 154 HIS A C 1
ATOM 1187 O O . HIS A 1 154 ? 16.777 1.278 -5.296 1.00 92.56 154 HIS A O 1
ATOM 1193 N N . ALA A 1 155 ? 18.011 3.113 -5.150 1.00 90.81 155 ALA A N 1
ATOM 1194 C CA . ALA A 1 155 ? 18.316 3.128 -6.582 1.00 90.81 155 ALA A CA 1
ATOM 1195 C C . ALA A 1 155 ? 19.158 1.923 -7.054 1.00 90.81 155 ALA A C 1
ATOM 1197 O O . ALA A 1 155 ? 19.237 1.666 -8.261 1.00 90.81 155 ALA A O 1
ATOM 1198 N N . HIS A 1 156 ? 19.804 1.210 -6.129 1.00 89.69 156 HIS A N 1
ATOM 1199 C CA . HIS A 1 156 ? 20.602 0.022 -6.421 1.00 89.69 156 HIS A CA 1
ATOM 1200 C C . HIS A 1 156 ? 19.775 -1.278 -6.430 1.00 89.69 156 HIS A C 1
ATOM 1202 O O . HIS A 1 156 ? 20.224 -2.247 -7.041 1.00 89.69 156 HIS A O 1
ATOM 1208 N N . THR A 1 157 ? 18.561 -1.275 -5.865 1.00 91.06 157 THR A N 1
ATOM 1209 C CA . THR A 1 157 ? 17.656 -2.435 -5.789 1.00 91.06 157 THR A CA 1
ATOM 1210 C C . THR A 1 157 ? 16.691 -2.491 -6.983 1.00 91.06 157 THR A C 1
ATOM 1212 O O . THR A 1 157 ? 16.734 -1.654 -7.896 1.00 91.06 157 THR A O 1
ATOM 1215 N N . ASP A 1 158 ? 15.773 -3.463 -6.978 1.00 88.81 158 ASP A N 1
ATOM 1216 C CA . ASP A 1 158 ? 14.712 -3.582 -7.984 1.00 88.81 158 ASP A CA 1
ATOM 1217 C C . ASP A 1 158 ? 13.692 -2.438 -7.964 1.00 88.81 158 ASP A C 1
ATOM 1219 O O . ASP A 1 158 ? 12.994 -2.225 -8.965 1.00 88.81 158 ASP A O 1
ATOM 1223 N N . ALA A 1 159 ? 13.670 -1.623 -6.903 1.00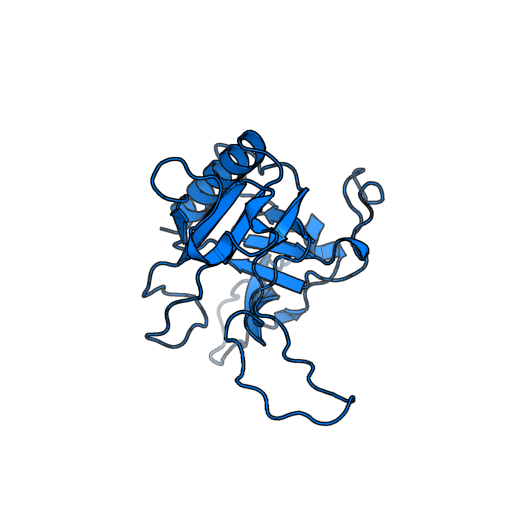 92.12 159 ALA A N 1
ATOM 1224 C CA . ALA A 1 159 ? 12.834 -0.431 -6.834 1.00 92.12 159 ALA A CA 1
ATOM 1225 C C . ALA A 1 159 ? 13.029 0.476 -8.058 1.00 92.12 159 ALA A C 1
ATOM 1227 O O . ALA A 1 159 ? 12.061 1.035 -8.588 1.00 92.12 159 ALA A O 1
ATOM 1228 N N . ARG A 1 160 ? 14.268 0.576 -8.576 1.00 93.00 160 ARG A N 1
ATOM 1229 C CA . ARG A 1 160 ? 14.647 1.422 -9.729 1.00 93.00 160 ARG A CA 1
ATOM 1230 C C . ARG A 1 160 ? 13.815 1.182 -10.990 1.00 93.00 160 ARG A C 1
ATOM 1232 O O . ARG A 1 160 ? 13.744 2.056 -11.858 1.00 93.00 160 ARG A O 1
ATOM 1239 N N . ASN A 1 161 ? 13.194 0.010 -11.100 1.00 92.06 161 ASN A N 1
ATOM 1240 C CA . ASN A 1 161 ? 12.396 -0.381 -12.254 1.00 92.06 161 ASN A CA 1
ATOM 1241 C C . ASN A 1 161 ? 10.984 0.232 -12.237 1.00 92.06 161 ASN A C 1
ATOM 1243 O O . ASN A 1 161 ? 10.332 0.274 -13.283 1.00 92.06 161 ASN A O 1
ATOM 1247 N N . GLY A 1 162 ? 10.523 0.766 -11.101 1.00 95.69 162 GLY A N 1
ATOM 1248 C CA . GLY A 1 162 ? 9.165 1.281 -10.925 1.00 95.69 162 GLY A CA 1
ATOM 1249 C C . GLY A 1 162 ? 9.084 2.760 -10.549 1.00 95.69 162 GLY A C 1
ATOM 1250 O O . GLY A 1 162 ? 9.889 3.585 -10.983 1.00 95.69 162 GLY A O 1
ATOM 1251 N N . TYR A 1 163 ? 8.020 3.114 -9.841 1.00 97.81 163 TYR A N 1
ATOM 1252 C CA . TYR A 1 163 ? 7.739 4.446 -9.327 1.00 97.81 163 TYR A CA 1
ATOM 1253 C C . TYR A 1 163 ? 7.481 4.316 -7.840 1.00 97.81 163 TYR A C 1
ATOM 1255 O O . TYR A 1 163 ? 6.431 3.834 -7.436 1.00 97.81 163 TYR A O 1
ATOM 1263 N N . GLU A 1 164 ? 8.434 4.749 -7.040 1.00 97.69 164 GLU A N 1
ATOM 1264 C CA . GLU A 1 164 ? 8.410 4.582 -5.601 1.00 97.69 164 GLU A CA 1
ATOM 1265 C C . GLU A 1 164 ? 7.619 5.685 -4.897 1.00 97.69 164 GLU A C 1
ATOM 1267 O O . GLU A 1 164 ? 7.505 6.829 -5.371 1.00 97.69 164 GLU A O 1
ATOM 1272 N N . MET A 1 165 ? 7.074 5.303 -3.753 1.00 97.62 165 MET A N 1
ATOM 1273 C CA . MET A 1 165 ? 6.327 6.105 -2.804 1.00 97.62 165 MET A CA 1
ATOM 1274 C C . MET A 1 165 ? 6.683 5.631 -1.398 1.00 97.62 165 MET A C 1
ATOM 1276 O O . MET A 1 165 ? 6.835 4.432 -1.179 1.00 97.62 165 MET A O 1
ATOM 1280 N N . ARG A 1 166 ? 6.757 6.565 -0.454 1.00 96.75 166 ARG A N 1
ATOM 1281 C CA . ARG A 1 166 ? 6.984 6.266 0.958 1.00 96.75 166 ARG A CA 1
ATOM 1282 C C . ARG A 1 166 ? 5.746 6.612 1.771 1.00 96.75 166 ARG A C 1
ATOM 1284 O O . ARG A 1 166 ? 5.174 7.685 1.568 1.00 96.75 166 ARG A O 1
ATOM 1291 N N . ILE A 1 167 ? 5.349 5.725 2.672 1.00 95.62 167 ILE A N 1
ATOM 1292 C CA . ILE A 1 167 ? 4.304 5.941 3.670 1.00 95.62 167 ILE A CA 1
ATOM 1293 C C . ILE A 1 167 ? 5.004 6.060 5.020 1.00 95.62 167 ILE A C 1
ATOM 1295 O O . ILE A 1 167 ? 5.659 5.125 5.463 1.00 95.62 167 ILE A O 1
ATOM 1299 N N . ARG A 1 168 ? 4.865 7.219 5.655 1.00 91.88 168 ARG A N 1
ATOM 1300 C CA . ARG A 1 168 ? 5.501 7.545 6.933 1.00 91.88 168 ARG A CA 1
ATOM 1301 C C . ARG A 1 168 ? 4.445 7.725 8.006 1.00 91.88 168 ARG A C 1
ATOM 1303 O O . ARG A 1 168 ? 3.493 8.480 7.800 1.00 91.88 168 ARG A O 1
ATOM 1310 N N . HIS A 1 169 ? 4.587 7.067 9.149 1.00 86.19 169 HIS A N 1
ATOM 1311 C CA . HIS A 1 169 ? 3.660 7.226 10.273 1.00 86.19 169 HIS A CA 1
ATOM 1312 C C . HIS A 1 169 ? 4.084 8.394 11.161 1.00 86.19 169 HIS A C 1
ATOM 1314 O O . HIS A 1 169 ? 5.245 8.526 11.521 1.00 86.19 169 HIS A O 1
ATOM 1320 N N . ALA A 1 170 ? 3.139 9.248 11.550 1.00 78.94 170 ALA A N 1
ATOM 1321 C CA . ALA A 1 170 ? 3.421 10.330 12.484 1.00 78.94 170 ALA A CA 1
ATOM 1322 C C . ALA A 1 170 ? 3.608 9.791 13.915 1.00 78.94 170 ALA A C 1
ATOM 1324 O O . ALA A 1 170 ? 2.756 9.055 14.417 1.00 78.94 170 ALA A O 1
ATOM 1325 N N . ALA A 1 171 ? 4.662 10.233 14.607 1.00 64.88 171 ALA A N 1
ATOM 1326 C CA . ALA A 1 171 ? 4.916 9.881 16.004 1.00 64.88 171 ALA A CA 1
ATOM 1327 C C . ALA A 1 171 ? 3.749 10.264 16.955 1.00 64.88 171 ALA A C 1
ATOM 1329 O O . ALA A 1 171 ? 3.095 11.303 16.796 1.00 64.88 171 ALA A O 1
ATOM 1330 N N . GLY A 1 172 ? 3.496 9.433 17.979 1.00 54.53 172 GLY A N 1
ATOM 1331 C CA . GLY A 1 172 ? 2.616 9.758 19.119 1.00 54.53 172 GLY A CA 1
ATOM 1332 C C . GLY A 1 172 ? 1.105 9.536 18.915 1.00 54.53 172 GLY A C 1
ATOM 1333 O O . GLY A 1 172 ? 0.298 10.429 19.199 1.00 54.53 172 GLY A O 1
ATOM 1334 N N . GLY A 1 173 ? 0.707 8.368 18.399 1.00 46.47 173 GLY A N 1
ATOM 1335 C CA . GLY A 1 173 ? -0.685 7.947 18.175 1.00 46.47 173 GLY A CA 1
ATOM 1336 C C . GLY A 1 173 ? -1.366 7.250 19.357 1.00 46.47 173 GLY A C 1
ATOM 1337 O O . GLY A 1 173 ? -0.888 6.224 19.817 1.00 46.47 173 GLY A O 1
ATOM 1338 N N . VAL A 1 174 ? -2.537 7.731 19.800 1.00 40.81 174 VAL A N 1
ATOM 1339 C CA . VAL A 1 174 ? -3.413 6.972 20.714 1.00 40.81 174 VAL A CA 1
ATOM 1340 C C . VAL A 1 174 ? -4.079 5.839 19.928 1.00 40.81 174 VAL A C 1
ATOM 1342 O O . VAL A 1 174 ? -4.870 6.107 19.025 1.00 40.81 174 VAL A O 1
ATOM 1345 N N . GLY A 1 175 ? -3.800 4.586 20.290 1.00 46.69 175 GLY A N 1
ATOM 1346 C CA . GLY A 1 175 ? -4.492 3.404 19.753 1.00 46.69 175 GLY A CA 1
ATOM 1347 C C . GLY A 1 175 ? -3.631 2.458 18.919 1.00 46.69 175 GLY A C 1
ATOM 1348 O O . GLY A 1 175 ? -4.131 1.419 18.487 1.00 46.69 175 GLY A O 1
ATOM 1349 N N . ASP A 1 176 ? -2.358 2.785 18.736 1.00 48.12 176 ASP A N 1
ATOM 1350 C CA . ASP A 1 176 ? -1.381 1.866 18.183 1.00 48.12 176 ASP A CA 1
ATOM 1351 C C . ASP A 1 176 ? -0.725 1.111 19.335 1.00 48.12 176 ASP A C 1
ATOM 1353 O O . ASP A 1 176 ? -0.259 1.717 20.293 1.00 48.12 176 ASP A O 1
ATOM 1357 N N . ASN A 1 177 ? -0.692 -0.218 19.265 1.00 51.69 177 ASN A N 1
ATOM 1358 C CA . ASN A 1 177 ? 0.060 -1.063 20.202 1.00 51.69 177 ASN A CA 1
ATOM 1359 C C . ASN A 1 177 ? 1.584 -0.912 19.991 1.00 51.69 177 ASN A C 1
ATOM 1361 O O . ASN A 1 177 ? 2.311 -1.900 20.004 1.00 51.69 177 ASN A O 1
ATOM 1365 N N . VAL A 1 178 ? 2.049 0.304 19.712 1.00 52.03 178 VAL A N 1
ATOM 1366 C CA . VAL A 1 178 ? 3.454 0.676 19.611 1.00 52.03 178 VAL A CA 1
ATOM 1367 C C . VAL A 1 178 ? 3.837 1.235 20.984 1.00 52.03 178 VAL A C 1
ATOM 1369 O O . VAL A 1 178 ? 3.104 2.084 21.502 1.00 52.03 178 VAL A O 1
ATOM 1372 N N . PRO A 1 179 ? 4.909 0.735 21.623 1.00 50.28 179 PRO A N 1
ATOM 1373 C CA . PRO A 1 179 ? 5.383 1.267 22.894 1.00 50.28 179 PRO A CA 1
ATOM 1374 C C . PRO A 1 179 ? 5.547 2.789 22.823 1.00 50.28 179 PRO A C 1
ATOM 1376 O O . PRO A 1 179 ? 5.987 3.327 21.806 1.00 50.28 179 PRO A O 1
ATOM 1379 N N . ASP A 1 180 ? 5.183 3.486 23.902 1.00 47.59 180 ASP A N 1
ATOM 1380 C CA . ASP A 1 180 ? 5.332 4.940 24.006 1.00 47.59 180 ASP A CA 1
ATOM 1381 C C . ASP A 1 180 ? 6.763 5.354 23.603 1.00 47.59 180 ASP A C 1
ATOM 1383 O O . ASP A 1 180 ? 7.731 5.009 24.282 1.00 47.59 180 ASP A O 1
ATOM 1387 N N . GLY A 1 181 ? 6.889 6.099 22.500 1.00 50.00 181 GLY A N 1
ATOM 1388 C CA . GLY A 1 181 ? 8.159 6.658 22.027 1.00 50.00 181 GLY A CA 1
ATOM 1389 C C . GLY A 1 181 ? 8.824 5.962 20.836 1.00 50.00 181 GLY A C 1
ATOM 1390 O O . GLY A 1 181 ? 9.833 6.485 20.367 1.00 50.00 181 GLY A O 1
ATOM 1391 N N . GLU A 1 182 ? 8.282 4.860 20.310 1.00 58.50 182 GLU A N 1
ATOM 1392 C CA . GLU A 1 182 ? 8.801 4.238 19.081 1.00 58.50 182 GLU A CA 1
ATOM 1393 C C . GLU A 1 182 ? 8.078 4.767 17.829 1.00 58.50 182 GLU A C 1
ATOM 1395 O O . GLU A 1 182 ? 6.847 4.826 17.763 1.00 58.50 182 GLU A O 1
ATOM 1400 N N . GLU A 1 183 ? 8.853 5.208 16.835 1.00 65.44 183 GLU A N 1
ATOM 1401 C CA . GLU A 1 183 ? 8.351 5.581 15.510 1.00 65.44 183 GLU A CA 1
ATOM 1402 C C . GLU A 1 183 ? 8.225 4.306 14.669 1.00 65.44 183 GLU A C 1
ATOM 1404 O O . GLU A 1 183 ? 9.100 3.441 14.707 1.00 65.44 183 GLU A O 1
ATOM 1409 N N . ARG A 1 184 ? 7.114 4.152 13.940 1.00 76.94 184 ARG A N 1
ATOM 1410 C CA . ARG A 1 184 ? 6.955 3.002 13.041 1.00 76.94 184 ARG A CA 1
ATOM 1411 C C . ARG A 1 184 ? 7.940 3.129 11.879 1.00 76.94 184 ARG A C 1
ATOM 1413 O O . ARG A 1 184 ? 8.163 4.258 11.437 1.00 76.94 184 ARG A O 1
ATOM 1420 N N . PRO A 1 185 ? 8.482 2.013 11.363 1.00 82.50 185 PRO A N 1
ATOM 1421 C CA . PRO A 1 185 ? 9.327 2.067 10.181 1.00 82.50 185 PRO A CA 1
ATOM 1422 C C . PRO A 1 185 ? 8.556 2.657 8.994 1.00 82.50 185 PRO A C 1
ATOM 1424 O O . PRO A 1 185 ? 7.350 2.444 8.846 1.00 82.50 185 PRO A O 1
ATOM 1427 N N . ASP A 1 186 ? 9.271 3.417 8.165 1.00 90.50 186 ASP A N 1
ATOM 1428 C CA . ASP A 1 186 ? 8.745 3.918 6.899 1.00 90.50 186 ASP A CA 1
ATOM 1429 C C . ASP A 1 186 ? 8.467 2.734 5.960 1.00 90.50 186 ASP A C 1
ATOM 1431 O O . ASP A 1 186 ? 9.308 1.857 5.774 1.00 90.50 186 ASP A O 1
ATOM 1435 N N . GLU A 1 187 ? 7.310 2.747 5.307 1.00 94.25 187 GLU A N 1
ATOM 1436 C CA . GLU A 1 187 ? 6.917 1.712 4.351 1.00 94.25 187 GLU A CA 1
ATOM 1437 C C . GLU A 1 187 ? 7.151 2.217 2.928 1.00 94.25 187 GLU A C 1
ATOM 1439 O O . GLU A 1 187 ? 6.638 3.273 2.536 1.00 94.25 187 GLU A O 1
ATOM 1444 N N . PHE A 1 188 ? 7.894 1.466 2.117 1.00 96.44 188 PHE A N 1
ATOM 1445 C CA . PHE A 1 188 ? 8.190 1.852 0.736 1.00 96.44 188 PHE A CA 1
ATOM 1446 C C . PHE A 1 188 ? 7.483 0.930 -0.250 1.00 96.44 188 PHE A C 1
ATOM 1448 O O . PHE A 1 188 ? 7.634 -0.291 -0.219 1.00 96.44 188 PHE A O 1
ATOM 1455 N N . LEU A 1 189 ? 6.718 1.539 -1.157 1.00 97.94 189 LEU A N 1
ATOM 1456 C CA . LEU A 1 189 ? 5.945 0.856 -2.187 1.00 97.94 189 LEU A CA 1
ATOM 1457 C C . LEU A 1 189 ? 6.410 1.295 -3.571 1.00 97.94 189 LEU A C 1
ATOM 1459 O O . LEU A 1 189 ? 6.506 2.493 -3.855 1.00 97.94 189 LEU A O 1
ATOM 1463 N N . VAL A 1 190 ? 6.632 0.334 -4.465 1.00 97.88 190 VAL A N 1
ATOM 1464 C CA . VAL A 1 190 ? 7.078 0.586 -5.837 1.00 97.88 190 VAL A CA 1
ATOM 1465 C C . VAL A 1 190 ? 6.022 0.122 -6.829 1.00 97.88 190 VAL A C 1
ATOM 1467 O O . VAL A 1 190 ? 5.706 -1.061 -6.958 1.00 97.88 190 VAL A O 1
ATOM 1470 N N . PHE A 1 191 ? 5.507 1.084 -7.588 1.00 98.00 191 PHE A N 1
ATOM 1471 C CA . PHE A 1 191 ? 4.444 0.878 -8.562 1.00 98.00 191 PHE A CA 1
ATOM 1472 C C . PHE A 1 191 ? 4.992 0.680 -9.975 1.00 98.00 191 PHE A C 1
ATOM 1474 O O . PHE A 1 191 ? 6.008 1.258 -10.363 1.00 98.00 191 PHE A O 1
ATOM 1481 N N . SER A 1 192 ? 4.263 -0.078 -10.791 1.00 96.25 192 SER A N 1
ATOM 1482 C CA . SER A 1 192 ? 4.629 -0.349 -12.189 1.00 96.25 192 SER A CA 1
ATOM 1483 C C . SER A 1 192 ? 4.535 0.887 -13.095 1.00 96.25 192 SER A C 1
ATOM 1485 O O . SER A 1 192 ? 5.244 0.992 -14.096 1.00 96.25 192 SER A O 1
ATOM 1487 N N . SER A 1 193 ? 3.674 1.848 -12.745 1.00 96.94 193 SER A N 1
ATOM 1488 C CA . SER A 1 193 ? 3.441 3.064 -13.524 1.00 96.94 193 SER A CA 1
ATOM 1489 C C . SER A 1 193 ? 3.196 4.281 -12.636 1.00 96.94 193 SER A C 1
ATOM 1491 O O . SER A 1 193 ? 2.746 4.163 -11.494 1.00 96.94 193 SER A O 1
ATOM 1493 N N . LEU A 1 194 ? 3.450 5.471 -13.190 1.00 95.94 194 LEU A N 1
ATOM 1494 C CA . LEU A 1 194 ? 3.179 6.733 -12.503 1.00 95.94 194 LEU A CA 1
ATOM 1495 C C . LEU A 1 194 ? 1.689 6.888 -12.166 1.00 95.94 194 LEU A C 1
ATOM 1497 O O . LEU A 1 194 ? 1.365 7.256 -11.044 1.00 95.94 194 LEU A O 1
ATOM 1501 N N . GLY A 1 195 ? 0.797 6.547 -13.102 1.00 96.50 195 GLY A N 1
ATOM 1502 C CA . GLY A 1 195 ? -0.648 6.640 -12.884 1.00 96.50 195 GLY A CA 1
ATOM 1503 C C . GLY A 1 195 ? -1.121 5.746 -11.737 1.00 96.50 195 GLY A C 1
ATOM 1504 O O . GLY A 1 195 ? -1.861 6.204 -10.875 1.00 96.50 195 GLY A O 1
ATOM 1505 N N . GLN A 1 196 ? -0.619 4.505 -11.663 1.00 96.62 196 GLN A N 1
ATOM 1506 C CA . GLN A 1 196 ? -0.916 3.607 -10.543 1.00 96.62 196 GLN A CA 1
ATOM 1507 C C . GLN A 1 196 ? -0.457 4.213 -9.208 1.00 96.62 196 GLN A C 1
ATOM 1509 O O . GLN A 1 196 ? -1.243 4.254 -8.262 1.00 96.62 196 GLN A O 1
ATOM 1514 N N . LYS A 1 197 ? 0.775 4.744 -9.149 1.00 96.81 197 LYS A N 1
ATOM 1515 C CA . LYS A 1 197 ? 1.293 5.421 -7.951 1.00 96.81 197 LYS A CA 1
ATOM 1516 C C . LYS A 1 197 ? 0.402 6.585 -7.523 1.00 96.81 197 LYS A C 1
ATOM 1518 O O . LYS A 1 197 ? 0.086 6.713 -6.347 1.00 96.81 197 LYS A O 1
ATOM 1523 N N . GLU A 1 198 ? 0.010 7.446 -8.458 1.00 95.75 198 GLU A N 1
ATOM 1524 C CA . GLU A 1 198 ? -0.808 8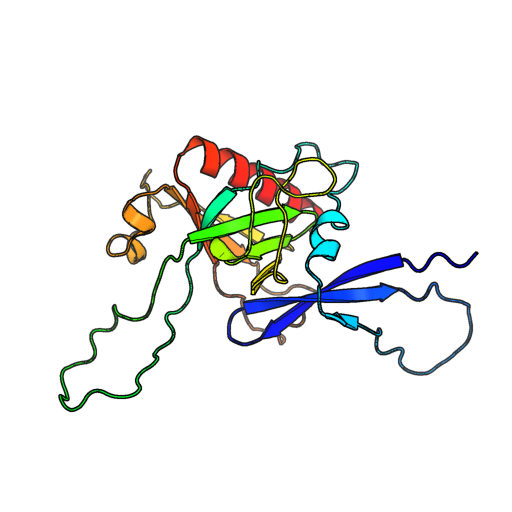.626 -8.164 1.00 95.75 198 GLU A CA 1
ATOM 1525 C C . GLU A 1 198 ? -2.199 8.246 -7.647 1.00 95.75 198 GLU A C 1
ATOM 1527 O O . GLU A 1 198 ? -2.667 8.837 -6.671 1.00 95.75 198 GLU A O 1
ATOM 1532 N N . THR A 1 199 ? -2.834 7.227 -8.238 1.00 95.56 199 THR A N 1
ATOM 1533 C CA . THR A 1 199 ? -4.123 6.702 -7.768 1.00 95.56 199 THR A CA 1
ATOM 1534 C C . THR A 1 199 ? -4.020 6.159 -6.341 1.00 95.56 199 THR A C 1
ATOM 1536 O O . THR A 1 199 ? -4.830 6.523 -5.489 1.00 95.56 199 THR A O 1
ATOM 1539 N N . TRP A 1 200 ? -3.003 5.342 -6.051 1.00 95.94 200 TRP A N 1
ATOM 1540 C CA . TRP A 1 200 ? -2.784 4.797 -4.709 1.00 95.94 200 TRP A CA 1
ATOM 1541 C C . TRP A 1 200 ? -2.449 5.888 -3.687 1.00 95.94 200 TRP A C 1
ATOM 1543 O O . TRP A 1 200 ? -3.072 5.944 -2.630 1.00 95.94 200 TRP A O 1
ATOM 1553 N N . ALA A 1 201 ? -1.538 6.807 -4.016 1.00 95.56 201 ALA A N 1
ATOM 1554 C CA . ALA A 1 201 ? -1.153 7.910 -3.137 1.00 95.56 201 ALA A CA 1
ATOM 1555 C C . ALA A 1 201 ? -2.355 8.768 -2.724 1.00 95.56 201 ALA A C 1
ATOM 1557 O O . ALA A 1 201 ? -2.485 9.160 -1.564 1.00 95.56 201 ALA A O 1
ATOM 1558 N N . LYS A 1 202 ? -3.244 9.059 -3.676 1.00 93.62 202 LYS A N 1
ATOM 1559 C CA . LYS A 1 202 ? -4.463 9.830 -3.432 1.00 93.62 202 LYS A CA 1
ATOM 1560 C C . LYS A 1 202 ? -5.408 9.088 -2.489 1.00 93.62 202 LYS A C 1
ATOM 1562 O O . LYS A 1 202 ? -5.817 9.649 -1.477 1.00 93.62 202 LYS A O 1
ATOM 1567 N N . ALA A 1 203 ? -5.672 7.813 -2.762 1.00 92.25 203 ALA A N 1
ATOM 1568 C CA . ALA A 1 203 ? -6.557 6.987 -1.948 1.00 92.25 203 ALA A CA 1
ATOM 1569 C C . ALA A 1 203 ? -6.036 6.751 -0.517 1.00 92.25 203 ALA A C 1
ATOM 1571 O O . ALA A 1 203 ? -6.835 6.704 0.423 1.00 92.25 203 ALA A O 1
ATOM 1572 N N . ILE A 1 204 ? -4.713 6.631 -0.347 1.00 93.19 204 ILE A N 1
ATOM 1573 C CA . ILE A 1 204 ? -4.055 6.515 0.963 1.00 93.19 204 ILE A CA 1
ATOM 1574 C C . ILE A 1 204 ? -4.208 7.813 1.753 1.00 93.19 204 ILE A C 1
ATOM 1576 O O . ILE A 1 204 ? -4.617 7.763 2.908 1.00 93.19 204 ILE A O 1
ATOM 1580 N N . ARG A 1 205 ? -3.946 8.975 1.137 1.00 91.56 205 ARG A N 1
ATOM 1581 C CA . ARG A 1 205 ? -4.077 10.279 1.812 1.00 91.56 205 ARG A CA 1
ATOM 1582 C C . ARG A 1 205 ? -5.484 10.513 2.354 1.00 91.56 205 ARG A C 1
ATOM 1584 O O . ARG A 1 205 ? -5.620 10.879 3.515 1.00 91.56 205 ARG A O 1
ATOM 1591 N N . VAL A 1 206 ? -6.518 10.234 1.556 1.00 88.69 206 VAL A N 1
ATOM 1592 C CA . VAL A 1 206 ? -7.918 10.394 1.996 1.00 88.69 206 VAL A CA 1
ATOM 1593 C C . VAL A 1 206 ? -8.228 9.492 3.200 1.00 88.69 206 VAL A C 1
ATOM 1595 O O . VAL A 1 206 ? -8.861 9.925 4.164 1.00 88.69 206 VAL A O 1
ATOM 1598 N N . ARG A 1 207 ? -7.749 8.240 3.186 1.00 86.75 207 ARG A N 1
ATOM 1599 C CA . ARG A 1 207 ? -7.928 7.322 4.323 1.00 86.75 207 ARG A CA 1
ATOM 1600 C C . ARG A 1 207 ? -7.153 7.788 5.549 1.00 86.75 207 ARG A C 1
ATOM 1602 O O . ARG A 1 207 ? -7.715 7.795 6.634 1.00 86.75 207 ARG A O 1
ATOM 1609 N N . ALA A 1 208 ? -5.911 8.234 5.386 1.00 85.25 208 ALA A N 1
ATOM 1610 C CA . ALA A 1 208 ? -5.092 8.747 6.480 1.00 85.25 208 ALA A CA 1
ATOM 1611 C C . ALA A 1 208 ? -5.720 9.980 7.159 1.00 85.25 208 ALA A C 1
ATOM 1613 O O . ALA A 1 208 ? -5.668 10.100 8.382 1.00 85.25 208 ALA A O 1
ATOM 1614 N N . GLU A 1 209 ? -6.357 10.867 6.387 1.00 79.06 209 GLU A N 1
ATOM 1615 C CA . GLU A 1 209 ? -7.085 12.037 6.901 1.00 79.06 209 GLU A CA 1
ATOM 1616 C C . GLU A 1 209 ? -8.323 11.661 7.719 1.00 79.06 209 GLU A C 1
ATOM 1618 O O . GLU A 1 209 ? -8.638 12.348 8.687 1.00 79.06 209 GLU A O 1
ATOM 1623 N N . SER A 1 210 ? -8.979 10.543 7.397 1.00 72.12 210 SER A N 1
ATOM 1624 C CA . SER A 1 210 ? -10.142 10.047 8.150 1.00 72.12 210 SER A CA 1
ATOM 1625 C C . SER A 1 210 ? -9.787 9.571 9.569 1.00 72.12 210 SER A C 1
ATOM 1627 O O . SER A 1 210 ? -10.676 9.351 10.388 1.00 72.12 210 SER A O 1
ATOM 1629 N N . TYR A 1 211 ? -8.493 9.422 9.866 1.00 62.28 211 TYR A N 1
ATOM 1630 C CA . TYR A 1 211 ? -7.955 9.018 11.167 1.00 62.28 211 TYR A CA 1
ATOM 1631 C C . TYR A 1 211 ? -7.271 10.159 11.943 1.00 62.28 211 TYR A C 1
ATOM 1633 O O . TYR A 1 211 ? -6.606 9.883 12.946 1.00 62.28 211 TYR A O 1
ATOM 1641 N N . ARG A 1 212 ? -7.373 11.411 11.476 1.00 56.53 212 ARG A N 1
ATOM 1642 C CA . ARG A 1 212 ? -6.821 12.587 12.171 1.00 56.53 212 ARG A CA 1
ATOM 1643 C C . ARG A 1 212 ? -7.747 13.139 13.249 1.00 56.53 212 ARG A C 1
ATOM 1645 O O . ARG A 1 212 ? -8.982 13.060 13.083 1.00 56.53 212 ARG A O 1
#

Radius of gyration: 19.27 Å; chains: 1; bounding box: 66×40×50 Å

Sequence (212 aa):
MSHTVERITHVPSDGRYVPRIAAIATISASSTSGNESQSRPFRPDDAYRVMDYDDMPEGPPPDAPILHCEEGDDDDDERGGGGGPVDTDEAISFPRRYMMLRGGYIFYYDEEDVESRGGPDGGPLFHSPPLGVIPLGRTEVDFPPGGRRVFREHAHTDARNGYEMRIRHAAGGVGDNVPDGEERPDEFLVFSSLGQKETWAKAIRVRAESYR